Protein AF-A0A7X8UR02-F1 (afdb_monomer)

Structure (mmCIF, N/CA/C/O backbone):
data_AF-A0A7X8UR02-F1
#
_entry.id   AF-A0A7X8UR02-F1
#
loop_
_atom_site.group_PDB
_atom_site.id
_atom_site.type_symbol
_atom_site.label_atom_id
_atom_site.label_alt_id
_atom_site.label_comp_id
_atom_site.label_asym_id
_atom_site.label_entity_id
_atom_site.label_seq_id
_atom_site.pdbx_PDB_ins_code
_atom_site.Cartn_x
_atom_site.Cartn_y
_atom_site.Cartn_z
_atom_site.occupancy
_atom_site.B_iso_or_equiv
_atom_site.auth_seq_id
_atom_site.auth_comp_id
_atom_site.auth_asym_id
_atom_site.auth_atom_id
_atom_site.pdbx_PDB_model_num
ATOM 1 N N . MET A 1 1 ? 38.120 55.260 -44.502 1.00 35.91 1 MET A N 1
ATOM 2 C CA . MET A 1 1 ? 37.808 54.059 -45.309 1.00 35.91 1 MET A CA 1
ATOM 3 C C . MET A 1 1 ? 37.857 52.842 -44.391 1.00 35.91 1 MET A C 1
ATOM 5 O O . MET A 1 1 ? 38.827 52.751 -43.660 1.00 35.91 1 MET A O 1
ATOM 9 N N . LEU A 1 2 ? 36.813 51.992 -44.426 1.00 34.16 2 LEU A N 1
ATOM 10 C CA . LEU A 1 2 ? 36.651 50.654 -43.797 1.00 34.16 2 LEU A CA 1
ATOM 11 C C . LEU A 1 2 ? 36.855 50.569 -42.261 1.00 34.16 2 LEU A C 1
ATOM 13 O O . LEU A 1 2 ? 37.969 50.685 -41.777 1.00 34.16 2 LEU A O 1
ATOM 17 N N . ARG A 1 3 ? 35.809 50.519 -41.414 1.00 37.53 3 ARG A N 1
ATOM 18 C CA . ARG A 1 3 ? 34.981 49.347 -41.005 1.00 37.53 3 ARG A CA 1
ATOM 19 C C . ARG A 1 3 ? 35.781 48.076 -40.696 1.00 37.53 3 ARG A C 1
ATOM 21 O O . ARG A 1 3 ? 36.275 47.491 -41.638 1.00 37.53 3 ARG A O 1
ATOM 28 N N . PHE A 1 4 ? 35.791 47.658 -39.424 1.00 39.19 4 PHE A N 1
ATOM 29 C CA . PHE A 1 4 ? 35.705 46.293 -38.845 1.00 39.19 4 PHE A CA 1
ATOM 30 C C . PHE A 1 4 ? 35.924 46.504 -37.331 1.00 39.19 4 PHE A C 1
ATOM 32 O O . PHE A 1 4 ? 36.932 47.071 -36.943 1.00 39.19 4 PHE A O 1
ATOM 39 N N . GLY A 1 5 ? 35.012 46.254 -36.398 1.00 33.97 5 GLY A N 1
ATOM 40 C CA . GLY A 1 5 ? 34.015 45.200 -36.289 1.00 33.97 5 GLY A CA 1
ATOM 41 C C . GLY A 1 5 ? 34.224 44.619 -34.891 1.00 33.97 5 GLY A C 1
ATOM 42 O O . GLY A 1 5 ? 35.126 43.814 -34.700 1.00 33.97 5 GLY A O 1
ATOM 43 N N . ILE A 1 6 ? 33.466 45.108 -33.904 1.00 41.97 6 ILE A N 1
ATOM 44 C CA . ILE A 1 6 ? 33.453 44.574 -32.536 1.00 41.97 6 ILE A CA 1
ATOM 45 C C . ILE A 1 6 ? 32.994 43.121 -32.648 1.00 41.97 6 ILE A C 1
ATOM 47 O O . ILE A 1 6 ? 31.813 42.857 -32.877 1.00 41.97 6 ILE A O 1
ATOM 51 N N . LEU A 1 7 ? 33.931 42.180 -32.540 1.00 34.41 7 LEU A N 1
ATOM 52 C CA . LEU A 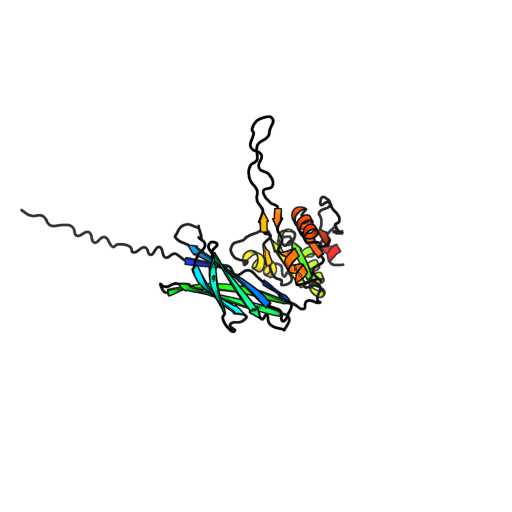1 7 ? 33.615 40.768 -32.395 1.00 34.41 7 LEU A CA 1
ATOM 53 C C . LEU A 1 7 ? 33.126 40.570 -30.959 1.00 34.41 7 LEU A C 1
ATOM 55 O O . LEU A 1 7 ? 33.891 40.277 -30.045 1.00 34.41 7 LEU A O 1
ATOM 59 N N . SER A 1 8 ? 31.832 40.821 -30.770 1.00 37.09 8 SER A N 1
ATOM 60 C CA . SER A 1 8 ? 31.085 40.388 -29.598 1.00 37.09 8 SER A CA 1
ATOM 61 C C . SER A 1 8 ? 31.093 38.863 -29.605 1.00 37.09 8 SER A C 1
ATOM 63 O O . SER A 1 8 ? 30.310 38.224 -30.307 1.00 37.09 8 SER A O 1
ATOM 65 N N . MET A 1 9 ? 32.040 38.274 -28.880 1.00 32.88 9 MET A N 1
ATOM 66 C CA . MET A 1 9 ? 32.005 36.864 -28.531 1.00 32.88 9 MET A CA 1
ATOM 67 C C . MET A 1 9 ? 30.872 36.700 -27.517 1.00 32.88 9 MET A C 1
ATOM 69 O O . MET A 1 9 ? 31.072 36.772 -26.307 1.00 32.88 9 MET A O 1
ATOM 73 N N . VAL A 1 10 ? 29.652 36.560 -28.040 1.00 37.75 10 VAL A N 1
ATOM 74 C CA . VAL A 1 10 ? 28.505 36.050 -27.296 1.00 37.75 10 VAL A CA 1
ATOM 75 C C . VAL A 1 10 ? 28.898 34.645 -26.872 1.00 37.75 10 VAL A C 1
ATOM 77 O O . VAL A 1 10 ? 28.865 33.705 -27.664 1.00 37.75 10 VAL A O 1
ATOM 80 N N . LEU A 1 11 ? 29.348 34.529 -25.625 1.00 35.56 11 LEU A N 1
ATOM 81 C CA . LEU A 1 11 ? 29.418 33.271 -24.912 1.00 35.56 11 LEU A CA 1
ATOM 82 C C . LEU A 1 11 ? 27.977 32.754 -24.876 1.00 35.56 11 LEU A C 1
ATOM 84 O O . LEU A 1 11 ? 27.167 33.194 -24.060 1.00 35.56 11 LEU A O 1
ATOM 88 N N . ALA A 1 12 ? 27.627 31.901 -25.838 1.00 36.94 12 ALA A N 1
ATOM 89 C CA . ALA A 1 12 ? 26.419 31.111 -25.776 1.00 36.94 12 ALA A CA 1
ATOM 90 C C . ALA A 1 12 ? 26.555 30.250 -24.520 1.00 36.94 12 ALA A C 1
ATOM 92 O O . ALA A 1 12 ? 27.252 29.238 -24.510 1.00 36.94 12 ALA A O 1
ATOM 93 N N . LEU A 1 13 ? 25.946 30.718 -23.431 1.00 34.84 13 LEU A N 1
ATOM 94 C CA . LEU A 1 13 ? 25.543 29.873 -22.326 1.00 34.84 13 LEU A CA 1
ATOM 95 C C . LEU A 1 13 ? 24.723 28.749 -22.955 1.00 34.84 13 LEU A C 1
ATOM 97 O O . LEU A 1 13 ? 23.549 28.926 -23.275 1.00 34.84 13 LEU A O 1
ATOM 101 N N . VAL A 1 14 ? 25.364 27.601 -23.164 1.00 36.88 14 VAL A N 1
ATOM 102 C CA . VAL A 1 14 ? 24.677 26.320 -23.240 1.00 36.88 14 VAL A CA 1
ATOM 103 C C . VAL A 1 14 ? 24.083 26.127 -21.849 1.00 36.88 14 VAL A C 1
ATOM 105 O O . VAL A 1 14 ? 24.675 25.511 -20.969 1.00 36.88 14 VAL A O 1
ATOM 108 N N . VAL A 1 15 ? 22.941 26.770 -21.609 1.00 35.66 15 VAL A N 1
ATOM 109 C CA . VAL A 1 15 ? 22.048 26.391 -20.526 1.00 35.66 15 VAL A CA 1
ATOM 110 C C . VAL A 1 15 ? 21.471 25.068 -20.992 1.00 35.66 15 VAL A C 1
ATOM 112 O O . VAL A 1 15 ? 20.497 25.032 -21.740 1.00 35.66 15 VAL A O 1
ATOM 115 N N . GLY A 1 16 ? 22.140 23.977 -20.625 1.00 31.61 16 GLY A N 1
ATOM 116 C CA . GLY A 1 16 ? 21.522 22.667 -20.642 1.00 31.61 16 GLY A CA 1
ATOM 117 C C . GLY A 1 16 ? 20.329 22.729 -19.698 1.00 31.61 16 GLY A C 1
ATOM 118 O O . GLY A 1 16 ? 20.478 22.544 -18.494 1.00 31.61 16 GLY A O 1
ATOM 119 N N . CYS A 1 17 ? 19.149 23.031 -20.234 1.00 40.91 17 CYS A N 1
ATOM 120 C CA . CYS A 1 17 ? 17.883 22.644 -19.629 1.00 40.91 17 CYS A CA 1
ATOM 121 C C . CYS A 1 17 ? 17.767 21.123 -19.783 1.00 40.91 17 CYS A C 1
ATOM 123 O O . CYS A 1 17 ? 16.971 20.639 -20.579 1.00 40.91 17 CYS A O 1
ATOM 125 N N . GLY A 1 18 ? 18.639 20.385 -19.092 1.00 44.50 18 GLY A N 1
ATOM 126 C CA . GLY A 1 18 ? 18.527 18.942 -18.968 1.00 44.50 18 GLY A CA 1
ATOM 127 C C . GLY A 1 18 ? 17.302 18.665 -18.118 1.00 44.50 18 GLY A C 1
ATOM 128 O O . GLY A 1 18 ? 17.247 19.064 -16.951 1.00 44.50 18 GLY A O 1
ATOM 129 N N . GLY A 1 19 ? 16.293 18.074 -18.744 1.00 61.88 19 GLY A N 1
ATOM 130 C CA . GLY A 1 19 ? 15.189 17.466 -18.034 1.00 61.88 19 GLY A CA 1
ATOM 131 C C . GLY A 1 19 ? 15.666 16.348 -17.114 1.00 61.88 19 GLY A C 1
ATOM 132 O O . GLY A 1 19 ? 16.832 15.968 -17.130 1.00 61.88 19 GLY A O 1
ATOM 133 N N . GLY A 1 20 ? 14.787 15.849 -16.255 1.00 80.19 20 GLY A N 1
ATOM 134 C CA . GLY A 1 20 ? 15.118 14.743 -15.360 1.00 80.19 20 GLY A CA 1
ATOM 135 C C . GLY A 1 20 ? 13.953 13.784 -15.232 1.00 80.19 20 GLY A C 1
ATOM 136 O O . GLY A 1 20 ? 12.795 14.182 -15.365 1.00 80.19 20 GLY A O 1
ATOM 137 N N . TYR A 1 21 ? 14.255 12.524 -14.952 1.00 87.44 21 TYR A N 1
ATOM 138 C CA . TYR A 1 21 ? 13.236 11.509 -14.748 1.00 87.44 21 TYR A CA 1
ATOM 139 C C . TYR A 1 21 ? 12.747 11.458 -13.306 1.00 87.44 21 TYR A C 1
ATOM 141 O O . TYR A 1 21 ? 13.466 11.722 -12.342 1.00 87.44 21 TYR A O 1
ATOM 149 N N . VAL A 1 22 ? 11.501 11.039 -13.180 1.00 86.19 22 VAL A N 1
ATOM 150 C CA . VAL A 1 22 ? 10.811 10.771 -11.934 1.00 86.19 22 VAL A CA 1
ATOM 151 C C . VAL A 1 22 ? 10.291 9.349 -12.001 1.00 86.19 22 VAL A C 1
ATOM 153 O O . VAL A 1 22 ? 9.444 9.038 -12.835 1.00 86.19 22 VAL A O 1
ATOM 156 N N . MET A 1 23 ? 10.810 8.488 -11.128 1.00 88.25 23 MET A N 1
ATOM 157 C CA . MET A 1 23 ? 10.385 7.097 -11.019 1.00 88.25 23 MET A CA 1
ATOM 158 C C . MET A 1 23 ? 9.574 6.914 -9.740 1.00 88.25 23 MET A C 1
ATOM 160 O O . MET A 1 23 ? 10.107 7.056 -8.639 1.00 88.25 23 MET A O 1
ATOM 164 N N . THR A 1 24 ? 8.298 6.569 -9.882 1.00 85.81 24 THR A N 1
ATOM 165 C CA . THR A 1 24 ? 7.435 6.191 -8.756 1.00 85.81 24 THR A CA 1
ATOM 166 C C . THR A 1 24 ? 7.274 4.679 -8.729 1.00 85.81 24 THR A C 1
ATOM 168 O O . THR A 1 24 ? 6.840 4.090 -9.717 1.00 85.81 24 THR A O 1
ATOM 171 N N . VAL A 1 25 ? 7.601 4.056 -7.597 1.00 88.69 25 VAL A N 1
ATOM 172 C CA . VAL A 1 25 ? 7.469 2.610 -7.380 1.00 88.69 25 VAL A CA 1
ATOM 173 C C . VAL A 1 25 ? 6.640 2.399 -6.110 1.00 88.69 25 VAL A C 1
ATOM 175 O O . VAL A 1 25 ? 7.214 2.424 -5.023 1.00 88.69 25 VAL A O 1
ATOM 178 N N . PRO A 1 26 ? 5.307 2.248 -6.222 1.00 85.56 26 PRO A N 1
ATOM 179 C CA . PRO A 1 26 ? 4.448 2.075 -5.058 1.00 85.56 26 PRO A CA 1
ATOM 180 C C . PRO A 1 26 ? 4.757 0.772 -4.324 1.00 85.56 26 PRO A C 1
ATOM 182 O O . PRO A 1 26 ? 5.136 -0.228 -4.948 1.00 85.56 26 PRO A O 1
ATOM 185 N N . ASP A 1 27 ? 4.514 0.766 -3.014 1.00 90.06 27 ASP A N 1
ATOM 186 C CA . ASP A 1 27 ? 4.549 -0.471 -2.241 1.00 90.06 27 ASP A CA 1
ATOM 187 C C . ASP A 1 27 ? 3.579 -1.505 -2.822 1.00 90.06 27 ASP A C 1
ATOM 189 O O . ASP A 1 27 ? 2.472 -1.195 -3.267 1.00 90.06 27 ASP A O 1
ATOM 193 N N . GLN A 1 28 ? 4.003 -2.761 -2.784 1.00 89.81 28 GLN A N 1
ATOM 194 C CA . GLN A 1 28 ? 3.215 -3.908 -3.205 1.00 89.81 28 GLN A CA 1
ATOM 195 C C . GLN A 1 28 ? 3.048 -4.857 -2.031 1.00 89.81 28 GLN A C 1
ATOM 197 O O . GLN A 1 28 ? 3.934 -4.985 -1.186 1.00 89.81 28 GLN A O 1
ATOM 202 N N . VAL A 1 29 ? 1.925 -5.562 -1.994 1.00 93.75 29 VAL A N 1
ATOM 203 C CA . VAL A 1 29 ? 1.672 -6.602 -1.002 1.00 93.75 29 VAL A CA 1
ATOM 204 C C . VAL A 1 29 ? 1.128 -7.841 -1.688 1.00 93.75 29 VAL A C 1
ATOM 206 O O . VAL A 1 29 ? 0.272 -7.750 -2.565 1.00 93.75 29 VAL A O 1
ATOM 209 N N . VAL A 1 30 ? 1.661 -9.001 -1.319 1.00 94.62 30 VAL A N 1
ATOM 210 C CA . VAL A 1 30 ? 1.347 -10.273 -1.968 1.00 94.62 30 VAL A CA 1
ATOM 211 C C . VAL A 1 30 ? 1.483 -11.430 -0.976 1.00 94.62 30 VAL A C 1
ATOM 213 O O . VAL A 1 30 ? 2.339 -11.379 -0.089 1.00 94.62 30 VAL A O 1
ATOM 216 N N . PRO A 1 31 ? 0.684 -12.503 -1.091 1.00 95.56 31 PRO A N 1
ATOM 217 C CA . PRO A 1 31 ? 0.917 -13.688 -0.283 1.00 95.56 31 PRO A CA 1
ATOM 218 C C . PRO A 1 31 ? 2.224 -14.404 -0.650 1.00 95.56 31 PRO A C 1
ATOM 220 O O . PRO A 1 31 ? 2.598 -14.485 -1.825 1.00 95.56 31 PRO A O 1
ATOM 223 N N . ALA A 1 32 ? 2.881 -15.000 0.344 1.00 95.56 32 ALA A N 1
ATOM 224 C CA . ALA A 1 32 ? 4.108 -15.770 0.171 1.00 95.56 32 ALA A CA 1
ATOM 225 C C . ALA A 1 32 ? 3.983 -16.856 -0.912 1.00 95.56 32 ALA A C 1
ATOM 227 O O . ALA A 1 32 ? 3.017 -17.624 -0.955 1.00 95.56 32 ALA A O 1
ATOM 228 N N . GLY A 1 33 ? 4.976 -16.910 -1.806 1.00 89.75 33 GLY A N 1
ATOM 229 C CA . GLY A 1 33 ? 5.051 -17.884 -2.900 1.00 89.75 33 GLY A CA 1
ATOM 230 C C . GLY A 1 33 ? 4.042 -17.676 -4.039 1.00 89.75 33 GLY A C 1
ATOM 231 O O . GLY A 1 33 ? 3.896 -18.557 -4.889 1.00 89.75 33 GLY A O 1
ATOM 232 N N . ARG A 1 34 ? 3.322 -16.546 -4.072 1.00 92.31 34 ARG A N 1
ATOM 233 C CA . ARG A 1 34 ? 2.458 -16.165 -5.203 1.00 92.31 34 ARG A CA 1
ATOM 234 C C . ARG A 1 34 ? 3.233 -15.351 -6.241 1.00 92.31 34 ARG A C 1
ATOM 236 O O . ARG A 1 34 ? 4.453 -15.240 -6.201 1.00 92.31 34 ARG A O 1
ATOM 243 N N . GLN A 1 35 ? 2.509 -14.829 -7.221 1.00 90.81 35 GLN A N 1
ATOM 244 C CA . GLN A 1 35 ? 3.042 -13.928 -8.231 1.00 90.81 35 GLN A CA 1
ATOM 245 C C . GLN A 1 35 ? 2.812 -12.481 -7.785 1.00 90.81 35 GLN A C 1
ATOM 247 O O . GLN A 1 35 ? 1.672 -12.095 -7.538 1.00 90.81 35 GLN A O 1
ATOM 252 N N . ALA A 1 36 ? 3.883 -11.699 -7.679 1.00 90.06 36 ALA A N 1
ATOM 253 C CA . ALA A 1 36 ? 3.837 -10.271 -7.399 1.00 90.06 36 ALA A CA 1
ATOM 254 C C . ALA A 1 36 ? 3.688 -9.487 -8.707 1.00 90.06 36 ALA A C 1
ATOM 256 O O . ALA A 1 36 ? 4.471 -9.677 -9.641 1.00 90.06 36 ALA A O 1
ATOM 257 N N . ALA A 1 37 ? 2.708 -8.588 -8.764 1.00 89.50 37 ALA A N 1
ATOM 258 C CA . ALA A 1 37 ? 2.628 -7.577 -9.809 1.00 89.50 37 ALA A CA 1
ATOM 259 C C . ALA A 1 37 ? 3.477 -6.374 -9.382 1.00 89.50 37 ALA A C 1
ATOM 261 O O . ALA A 1 37 ? 3.117 -5.653 -8.457 1.00 89.50 37 ALA A O 1
ATOM 262 N N . LEU A 1 38 ? 4.627 -6.181 -10.024 1.00 89.06 38 LEU A N 1
ATOM 263 C CA . LEU A 1 38 ? 5.474 -5.015 -9.790 1.00 89.06 38 LEU A CA 1
ATOM 264 C C . LEU A 1 38 ? 5.096 -3.948 -10.805 1.00 89.06 38 LEU A C 1
ATOM 266 O O . LEU A 1 38 ? 5.083 -4.225 -12.003 1.00 89.06 38 LEU A O 1
ATOM 270 N N . ILE A 1 39 ? 4.782 -2.748 -10.330 1.00 89.06 39 ILE A N 1
ATOM 271 C CA . ILE A 1 39 ? 4.341 -1.628 -11.160 1.00 89.06 39 ILE A CA 1
ATOM 272 C C . ILE A 1 39 ? 5.226 -0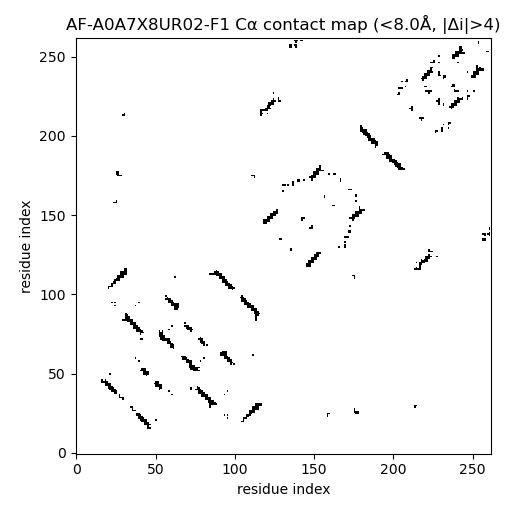.431 -10.841 1.00 89.06 39 ILE A C 1
ATOM 274 O O . ILE A 1 39 ? 5.582 -0.206 -9.686 1.00 89.06 39 ILE A O 1
ATOM 278 N N . ALA A 1 40 ? 5.575 0.338 -11.863 1.00 89.88 40 ALA A N 1
ATOM 279 C CA . ALA A 1 40 ? 6.229 1.624 -11.708 1.00 89.88 40 ALA A CA 1
ATOM 280 C C . ALA A 1 40 ? 5.693 2.620 -12.732 1.00 89.88 40 ALA A C 1
ATOM 282 O O . ALA A 1 40 ? 5.233 2.230 -13.806 1.00 89.88 40 ALA A O 1
ATOM 283 N N . MET A 1 41 ? 5.770 3.901 -12.387 1.00 89.38 41 MET A N 1
ATOM 284 C CA . MET A 1 41 ? 5.459 5.008 -13.281 1.00 89.38 41 MET A CA 1
ATOM 285 C C . MET A 1 41 ? 6.727 5.814 -13.538 1.00 89.38 41 MET A C 1
ATOM 287 O O . MET A 1 41 ? 7.381 6.252 -12.588 1.00 89.38 41 MET A O 1
ATOM 291 N N . LEU A 1 42 ? 7.043 6.030 -14.811 1.00 90.06 42 LEU A N 1
ATOM 292 C CA . LEU A 1 42 ? 8.105 6.918 -15.254 1.00 90.06 42 LEU A CA 1
ATOM 293 C C . LEU A 1 42 ? 7.500 8.204 -15.808 1.00 90.06 42 LEU A C 1
ATOM 295 O O . LEU A 1 42 ? 6.581 8.186 -16.630 1.00 90.06 42 LEU A O 1
ATOM 299 N N . GLN A 1 43 ? 8.041 9.329 -15.361 1.00 88.62 43 GLN A N 1
ATOM 300 C CA . GLN A 1 43 ? 7.706 10.640 -15.891 1.00 88.62 43 GLN A CA 1
ATOM 301 C C . GLN A 1 43 ? 8.983 11.424 -16.193 1.00 88.62 43 GLN A C 1
ATOM 303 O O . GLN A 1 43 ? 9.980 11.276 -15.489 1.00 88.62 43 GLN A O 1
ATOM 308 N N . HIS A 1 44 ? 8.940 12.287 -17.200 1.00 87.56 44 HIS A N 1
ATOM 309 C CA . HIS A 1 44 ? 10.045 13.148 -17.602 1.00 87.56 44 HIS A CA 1
ATOM 310 C C . HIS A 1 44 ? 9.710 14.626 -17.337 1.00 87.56 44 HIS A C 1
ATOM 312 O O . HIS A 1 44 ? 8.598 15.097 -17.603 1.00 87.56 44 HIS A O 1
ATOM 318 N N . TYR A 1 45 ? 10.658 15.374 -16.768 1.00 80.81 45 TYR A N 1
ATOM 319 C CA . TYR A 1 45 ? 10.546 16.817 -16.556 1.00 80.81 45 TYR A CA 1
ATOM 320 C C . TYR A 1 45 ? 11.187 17.585 -17.699 1.00 80.81 45 TYR A C 1
ATOM 322 O O . TYR A 1 45 ? 12.398 17.583 -17.819 1.00 80.81 45 TYR A O 1
ATOM 330 N N . GLU A 1 46 ? 10.418 18.376 -18.438 1.00 62.88 46 GLU A N 1
ATOM 331 C CA . GLU A 1 46 ? 10.942 19.162 -19.568 1.00 62.88 46 GLU A CA 1
ATOM 332 C C . GLU A 1 46 ? 11.106 20.665 -19.262 1.00 62.88 46 GLU A C 1
ATOM 334 O O . GLU A 1 46 ? 11.125 21.465 -20.187 1.00 62.88 46 GLU A O 1
ATOM 339 N N . VAL A 1 47 ? 11.265 21.061 -17.985 1.00 52.91 47 VAL A N 1
ATOM 340 C CA . VAL A 1 47 ? 11.262 22.449 -17.437 1.00 52.91 47 VAL A CA 1
ATOM 341 C C . VAL A 1 47 ? 9.889 22.888 -16.875 1.00 52.91 47 VAL A C 1
ATOM 343 O O . VAL A 1 47 ? 8.841 22.651 -17.460 1.00 52.91 47 VAL A O 1
ATOM 346 N N . TYR A 1 48 ? 9.900 23.550 -15.703 1.00 48.22 48 TYR A N 1
ATOM 347 C CA . TYR A 1 48 ? 8.733 24.041 -14.937 1.00 48.22 48 TYR A CA 1
ATOM 348 C C . TYR A 1 48 ? 7.698 22.966 -14.532 1.00 48.22 48 TYR A C 1
ATOM 350 O O . TYR A 1 48 ? 6.669 22.822 -15.171 1.00 48.22 48 TYR A O 1
ATOM 358 N N . LYS A 1 49 ? 7.924 22.295 -13.385 1.00 53.59 49 LYS A N 1
ATOM 359 C CA . LYS A 1 49 ? 6.964 21.566 -12.501 1.00 53.59 49 LYS A CA 1
ATOM 360 C C . LYS A 1 49 ? 5.989 20.529 -13.100 1.00 53.59 49 LYS A C 1
ATOM 362 O O . LYS A 1 49 ? 5.281 19.891 -12.326 1.00 53.59 49 LYS A O 1
ATOM 367 N N . TRP A 1 50 ? 5.947 20.322 -14.409 1.00 60.81 50 TRP A N 1
ATOM 368 C CA . TRP A 1 50 ? 5.050 19.369 -15.056 1.00 60.81 50 TRP A CA 1
ATOM 369 C C . TRP A 1 50 ? 5.851 18.134 -15.462 1.00 60.81 50 TRP A C 1
ATOM 371 O O . TRP A 1 50 ? 6.587 18.164 -16.443 1.00 60.81 50 TRP A O 1
ATOM 381 N N . ALA A 1 51 ? 5.728 17.069 -14.669 1.00 75.12 51 ALA A N 1
ATOM 382 C CA . ALA A 1 51 ? 6.255 15.755 -15.017 1.00 75.12 51 ALA A CA 1
ATOM 383 C C . ALA A 1 51 ? 5.284 15.114 -16.019 1.00 75.12 51 ALA A C 1
ATOM 385 O O . ALA A 1 51 ? 4.120 14.869 -15.686 1.00 75.12 51 ALA A O 1
ATOM 386 N N . ARG A 1 52 ? 5.721 14.919 -17.263 1.00 84.94 52 ARG A N 1
ATOM 387 C CA . ARG A 1 52 ? 4.912 14.254 -18.289 1.00 84.94 52 ARG A CA 1
ATOM 388 C C . ARG A 1 52 ? 5.125 12.750 -18.204 1.00 84.94 52 ARG A C 1
ATOM 390 O O . ARG A 1 52 ? 6.265 12.343 -18.020 1.00 84.94 52 ARG A O 1
ATOM 397 N N . PRO A 1 53 ? 4.074 11.930 -18.331 1.00 87.19 53 PRO A N 1
ATOM 398 C CA . PRO A 1 53 ? 4.258 10.496 -18.470 1.00 87.19 53 PRO A CA 1
ATOM 399 C C . PRO A 1 53 ? 5.181 10.158 -19.639 1.00 87.19 53 PRO A C 1
ATOM 401 O O . PRO A 1 53 ? 5.030 10.730 -20.717 1.00 87.19 53 PRO A O 1
ATOM 404 N N . GLU A 1 54 ? 6.113 9.242 -19.407 1.00 90.31 54 GLU A N 1
ATOM 405 C CA . GLU A 1 54 ? 7.078 8.805 -20.411 1.00 90.31 54 GLU A CA 1
ATOM 406 C C . GLU A 1 54 ? 6.566 7.524 -21.079 1.00 90.31 54 GLU A C 1
ATOM 408 O O . GLU A 1 54 ? 6.529 6.480 -20.434 1.00 90.31 54 GLU A O 1
ATOM 413 N N . GLU A 1 55 ? 6.144 7.584 -22.344 1.00 92.19 55 GLU A N 1
ATOM 414 C CA . GLU A 1 55 ? 5.571 6.448 -23.090 1.00 92.19 55 GLU A CA 1
ATOM 415 C C . GLU A 1 55 ? 6.642 5.678 -23.879 1.00 92.19 55 GLU A C 1
ATOM 417 O O . GLU A 1 55 ? 7.547 6.268 -24.460 1.00 92.19 55 GLU A O 1
ATOM 422 N N . GLY A 1 56 ? 6.521 4.348 -23.956 1.00 91.56 56 GLY A N 1
ATOM 423 C CA . GLY A 1 56 ? 7.391 3.511 -24.789 1.00 91.56 56 GLY A CA 1
ATOM 424 C C . GLY A 1 56 ? 8.814 3.328 -24.252 1.00 91.56 56 GLY A C 1
ATOM 425 O O . GLY A 1 56 ? 9.657 2.737 -24.930 1.00 91.56 56 GLY A O 1
ATOM 426 N N . SER A 1 57 ? 9.080 3.775 -23.028 1.00 94.81 57 SER A N 1
ATOM 427 C CA . SER A 1 57 ? 10.360 3.623 -22.344 1.00 94.81 57 SER A CA 1
ATOM 428 C C . SER A 1 57 ? 10.463 2.272 -21.640 1.00 94.81 57 SER A C 1
ATOM 430 O O . SER A 1 57 ? 9.494 1.756 -21.089 1.00 94.81 57 SER A O 1
ATOM 432 N N . VAL A 1 58 ? 11.656 1.670 -21.645 1.00 97.12 58 VAL A N 1
ATOM 433 C CA . VAL A 1 58 ? 11.891 0.379 -20.978 1.00 97.12 58 VAL A CA 1
ATOM 434 C C . VAL A 1 58 ? 12.161 0.599 -19.495 1.00 97.12 58 VAL A C 1
ATOM 436 O O . VAL A 1 58 ? 13.113 1.299 -19.138 1.00 97.12 58 VAL A O 1
ATOM 439 N N . LEU A 1 59 ? 11.384 -0.076 -18.648 1.00 96.38 59 LEU A N 1
ATOM 440 C CA . LEU A 1 59 ? 11.650 -0.229 -17.220 1.00 96.38 59 LEU A CA 1
ATOM 441 C C . LEU A 1 59 ? 12.105 -1.656 -16.923 1.00 96.38 59 LEU A C 1
ATOM 443 O O . LEU A 1 59 ? 11.502 -2.618 -17.401 1.00 96.38 59 LEU A O 1
ATOM 447 N N . ARG A 1 60 ? 13.168 -1.795 -16.127 1.00 98.06 60 ARG A N 1
ATOM 448 C CA . ARG A 1 60 ? 13.698 -3.081 -15.650 1.00 98.06 60 ARG A CA 1
ATOM 449 C C . ARG A 1 60 ? 13.425 -3.221 -14.160 1.00 98.06 60 ARG A C 1
ATOM 451 O O . ARG A 1 60 ? 13.804 -2.336 -13.402 1.00 98.06 60 ARG A O 1
ATOM 458 N N . PHE A 1 61 ? 12.809 -4.322 -13.759 1.00 96.69 61 PHE A N 1
ATOM 459 C CA . PHE A 1 61 ? 12.350 -4.594 -12.400 1.00 96.69 61 PHE A CA 1
ATOM 460 C C . PHE A 1 61 ? 13.111 -5.775 -11.803 1.00 96.69 61 PHE A C 1
ATOM 462 O O . PHE A 1 61 ? 13.338 -6.768 -12.495 1.00 96.69 61 PHE A O 1
ATOM 469 N N . SER A 1 62 ? 13.427 -5.701 -10.514 1.00 97.31 62 SER A N 1
ATOM 470 C CA . SER A 1 62 ? 13.953 -6.822 -9.728 1.00 97.31 62 SER A CA 1
ATOM 471 C C . SER A 1 62 ? 13.468 -6.772 -8.281 1.00 97.31 62 SER A C 1
ATOM 473 O O . SER A 1 62 ? 13.169 -5.697 -7.760 1.00 97.31 62 SER A O 1
ATOM 475 N N . ILE A 1 63 ? 13.468 -7.932 -7.624 1.00 96.81 63 ILE A N 1
ATOM 476 C CA . ILE A 1 63 ? 13.269 -8.084 -6.176 1.00 96.81 63 ILE A CA 1
ATOM 477 C C . ILE A 1 63 ? 14.635 -8.403 -5.557 1.00 96.81 63 ILE A C 1
ATOM 479 O O . ILE A 1 63 ? 15.274 -9.355 -6.006 1.00 96.81 63 ILE A O 1
ATOM 483 N N . ASP A 1 64 ? 15.090 -7.607 -4.583 1.00 93.94 64 ASP A N 1
ATOM 484 C CA . ASP A 1 64 ? 16.399 -7.724 -3.907 1.00 93.94 64 ASP A CA 1
ATOM 485 C C . ASP A 1 64 ? 17.583 -7.928 -4.872 1.00 93.94 64 ASP A C 1
ATOM 487 O O . ASP A 1 64 ? 18.464 -8.757 -4.655 1.00 93.94 64 ASP A O 1
ATOM 491 N N . ASP A 1 65 ? 17.582 -7.172 -5.974 1.00 88.19 65 ASP A N 1
ATOM 492 C CA . ASP A 1 65 ? 18.584 -7.239 -7.051 1.00 88.19 65 ASP A CA 1
ATOM 493 C C . ASP A 1 65 ? 18.752 -8.643 -7.673 1.00 88.19 65 ASP A C 1
ATOM 495 O O . ASP A 1 65 ? 19.796 -8.980 -8.237 1.00 88.19 65 ASP A O 1
ATOM 499 N N . GLY A 1 66 ? 17.707 -9.471 -7.584 1.00 91.94 66 GLY A N 1
ATOM 500 C CA . GLY A 1 66 ? 17.608 -10.764 -8.249 1.00 91.94 66 GLY A CA 1
ATOM 501 C C . GLY A 1 66 ? 17.416 -10.660 -9.772 1.00 91.94 66 GLY A C 1
ATOM 502 O O . GLY A 1 66 ? 17.719 -9.635 -10.389 1.00 91.94 66 GLY A O 1
ATOM 503 N N . PRO A 1 67 ? 16.898 -11.723 -10.419 1.00 94.19 67 PRO A N 1
ATOM 504 C CA . PRO A 1 67 ? 16.650 -11.726 -11.859 1.00 94.19 67 PRO A CA 1
ATOM 505 C C . PRO A 1 67 ? 15.797 -10.536 -12.303 1.00 94.19 67 PRO A C 1
ATOM 507 O O . PRO A 1 67 ? 14.813 -10.202 -11.647 1.00 94.19 67 PRO A O 1
ATOM 510 N N . MET A 1 68 ? 16.155 -9.929 -13.435 1.00 95.38 68 MET A N 1
ATOM 511 C CA . MET A 1 68 ? 15.433 -8.777 -13.969 1.00 95.38 68 MET A CA 1
ATOM 512 C C . MET A 1 68 ? 14.406 -9.188 -15.020 1.00 95.38 68 MET A C 1
ATOM 514 O O . MET A 1 68 ? 14.718 -9.952 -15.935 1.00 95.38 68 MET A O 1
ATOM 518 N N . LEU A 1 69 ? 13.209 -8.613 -14.932 1.00 94.06 69 LEU A N 1
ATOM 519 C CA . LEU A 1 69 ? 12.236 -8.585 -16.025 1.00 94.06 69 LEU A CA 1
ATOM 520 C C . LEU A 1 69 ? 12.059 -7.151 -16.513 1.00 94.06 69 LEU A C 1
ATOM 522 O O . LEU A 1 69 ? 12.322 -6.202 -15.778 1.00 94.06 69 LEU A O 1
ATOM 526 N N . ALA A 1 70 ? 11.621 -6.987 -17.756 1.00 95.44 70 ALA A N 1
ATOM 527 C CA . ALA A 1 70 ? 11.440 -5.673 -18.351 1.00 95.44 70 ALA A CA 1
ATOM 528 C C . ALA A 1 70 ? 10.068 -5.536 -19.004 1.00 95.44 70 ALA A C 1
ATOM 530 O O . ALA A 1 70 ? 9.536 -6.500 -19.556 1.00 95.44 70 ALA A O 1
ATOM 531 N N . ALA A 1 71 ? 9.532 -4.324 -18.957 1.00 93.75 71 ALA A N 1
ATOM 532 C CA . ALA A 1 71 ? 8.307 -3.940 -19.639 1.00 93.75 71 ALA A CA 1
ATOM 533 C C . ALA A 1 71 ? 8.442 -2.517 -20.188 1.00 93.75 71 ALA A C 1
ATOM 535 O O . ALA A 1 71 ? 9.238 -1.719 -19.689 1.00 93.75 71 ALA A O 1
ATOM 536 N N . TYR A 1 72 ? 7.665 -2.221 -21.224 1.00 93.50 72 TYR A N 1
ATOM 537 C CA . TYR A 1 72 ? 7.564 -0.881 -21.791 1.00 93.50 72 TYR A CA 1
ATOM 538 C C . TYR A 1 72 ? 6.479 -0.088 -21.067 1.00 93.50 72 TYR A C 1
ATOM 540 O O . TYR A 1 72 ? 5.448 -0.657 -20.698 1.00 93.50 72 TYR A O 1
ATOM 548 N N . THR A 1 73 ? 6.710 1.207 -20.876 1.00 89.69 73 THR A N 1
ATOM 549 C CA . THR A 1 73 ? 5.708 2.122 -20.335 1.00 89.69 73 THR A CA 1
ATOM 550 C C . THR A 1 73 ? 4.577 2.366 -21.330 1.00 89.69 73 THR A C 1
ATOM 552 O O . THR A 1 73 ? 4.793 2.448 -22.541 1.00 89.69 73 THR A O 1
ATOM 555 N N . ASP A 1 74 ? 3.357 2.485 -20.818 1.00 83.56 74 ASP A N 1
ATOM 556 C CA . ASP A 1 74 ? 2.178 2.870 -21.585 1.00 83.56 74 ASP A CA 1
ATOM 557 C C . ASP A 1 74 ? 2.058 4.400 -21.742 1.00 83.56 74 ASP A C 1
ATOM 559 O O . ASP A 1 74 ? 2.892 5.171 -21.267 1.00 83.56 74 ASP A O 1
ATOM 563 N N . LYS A 1 75 ? 0.977 4.862 -22.382 1.00 86.31 75 LYS A N 1
ATOM 564 C CA . LYS A 1 75 ? 0.659 6.293 -22.572 1.00 86.31 75 LYS A CA 1
ATOM 565 C C . LYS A 1 75 ? 0.513 7.104 -21.274 1.00 86.31 75 LYS A C 1
ATOM 567 O O . LYS A 1 75 ? 0.439 8.330 -21.314 1.00 86.31 75 LYS A O 1
ATOM 572 N N . LEU A 1 76 ? 0.341 6.429 -20.138 1.00 84.81 76 LEU A N 1
ATOM 573 C CA . LEU A 1 76 ? 0.241 7.025 -18.809 1.00 84.81 76 LEU A CA 1
ATOM 574 C C . LEU A 1 76 ? 1.557 6.880 -18.032 1.00 84.81 76 LEU A C 1
ATOM 576 O O . LEU A 1 76 ? 1.610 7.263 -16.864 1.00 84.81 76 LEU A O 1
ATOM 580 N N . GLY A 1 77 ? 2.625 6.407 -18.680 1.00 84.88 77 GLY A N 1
ATOM 581 C CA . GLY A 1 77 ? 3.955 6.260 -18.100 1.00 84.88 77 GLY A CA 1
ATOM 582 C C . GLY A 1 77 ? 4.104 5.022 -17.223 1.00 84.88 77 GLY A C 1
ATOM 583 O O . GLY A 1 77 ? 5.138 4.867 -16.579 1.00 84.88 77 GLY A O 1
ATOM 584 N N . TYR A 1 78 ? 3.102 4.139 -17.170 1.00 88.44 78 TYR A N 1
ATOM 585 C CA . TYR A 1 78 ? 3.135 2.948 -16.327 1.00 88.44 78 TYR A CA 1
ATOM 586 C C . TYR A 1 78 ? 3.725 1.761 -17.072 1.00 88.44 78 TYR A C 1
ATOM 588 O O . TYR A 1 78 ? 3.319 1.454 -18.189 1.00 88.44 78 TYR A O 1
ATOM 596 N N . ALA A 1 79 ? 4.621 1.031 -16.416 1.00 90.31 79 ALA A N 1
ATOM 597 C CA . ALA A 1 79 ? 5.002 -0.314 -16.822 1.00 90.31 79 ALA A CA 1
ATOM 598 C C . ALA A 1 79 ? 4.829 -1.268 -15.642 1.00 90.31 79 ALA A C 1
ATOM 600 O O . ALA A 1 79 ? 4.930 -0.870 -14.478 1.00 90.31 79 ALA A O 1
ATOM 601 N N . GLY A 1 80 ? 4.607 -2.543 -15.940 1.00 89.31 80 GLY A N 1
ATOM 602 C CA . GLY A 1 80 ? 4.553 -3.561 -14.907 1.00 89.31 80 GLY A CA 1
ATOM 603 C C . GLY A 1 80 ? 4.944 -4.937 -15.409 1.00 89.31 80 GLY A C 1
ATOM 604 O O . GLY A 1 80 ? 4.802 -5.259 -16.588 1.00 89.31 80 GLY A O 1
ATOM 605 N N . VAL A 1 81 ? 5.449 -5.745 -14.487 1.00 89.94 81 VAL A N 1
ATOM 606 C CA . VAL A 1 81 ? 5.825 -7.139 -14.715 1.00 89.94 81 VAL A CA 1
ATOM 607 C C . VAL A 1 81 ? 5.217 -8.015 -13.632 1.00 89.94 81 VAL A C 1
ATOM 609 O O . VAL A 1 81 ? 4.926 -7.564 -12.524 1.00 89.94 81 VAL A O 1
ATOM 612 N N . THR A 1 82 ? 5.066 -9.296 -13.938 1.00 91.81 82 THR A N 1
ATOM 613 C CA . THR A 1 82 ? 4.714 -10.305 -12.943 1.00 91.81 82 THR A CA 1
ATOM 614 C C . THR A 1 82 ? 5.954 -11.123 -12.607 1.00 91.81 82 THR A C 1
ATOM 616 O O . THR A 1 82 ? 6.592 -11.667 -13.507 1.00 91.81 82 THR A O 1
ATOM 619 N N . MET A 1 83 ? 6.307 -11.194 -11.324 1.00 92.12 83 MET A N 1
ATOM 620 C CA . MET A 1 83 ? 7.478 -11.922 -10.830 1.00 92.12 83 MET A CA 1
ATOM 621 C C . MET A 1 83 ? 7.089 -12.896 -9.717 1.00 92.12 83 MET A C 1
ATOM 623 O O . MET A 1 83 ? 6.198 -12.581 -8.925 1.00 92.12 83 MET A O 1
ATOM 627 N N . PRO A 1 84 ? 7.761 -14.055 -9.592 1.00 93.50 84 PRO A N 1
ATOM 628 C CA . PRO A 1 84 ? 7.554 -14.925 -8.444 1.00 93.50 84 PRO A CA 1
ATOM 629 C C . PRO A 1 84 ? 7.963 -14.185 -7.166 1.00 93.50 84 PRO A C 1
ATOM 631 O O . PRO A 1 84 ? 9.105 -13.744 -7.033 1.00 93.50 84 PRO A O 1
ATOM 634 N N . ALA A 1 85 ? 7.026 -14.049 -6.232 1.00 92.44 85 ALA A N 1
ATOM 635 C CA . ALA A 1 85 ? 7.314 -13.509 -4.917 1.00 92.44 85 ALA A CA 1
ATOM 636 C C . ALA A 1 85 ? 8.145 -14.526 -4.116 1.00 92.44 85 ALA A C 1
ATOM 638 O O . ALA A 1 85 ? 7.934 -15.739 -4.253 1.00 92.44 85 ALA A O 1
ATOM 639 N N . PRO A 1 86 ? 9.051 -14.059 -3.244 1.00 95.44 86 PRO A N 1
ATOM 640 C CA . PRO A 1 86 ? 9.683 -14.904 -2.242 1.00 95.44 86 PRO A CA 1
ATOM 641 C C . PRO A 1 86 ? 8.668 -15.778 -1.485 1.00 95.44 86 PRO A C 1
ATOM 643 O O . PRO A 1 86 ? 7.515 -15.405 -1.268 1.00 95.44 86 PRO A O 1
ATOM 646 N N . SER A 1 87 ? 9.086 -16.980 -1.087 1.00 94.75 87 SER A N 1
ATOM 647 C CA . SER A 1 87 ? 8.235 -17.913 -0.331 1.00 94.75 87 SER A CA 1
ATOM 648 C C . SER A 1 87 ? 8.268 -17.681 1.179 1.00 94.75 87 SER A C 1
ATOM 650 O O . SER A 1 87 ? 7.590 -18.393 1.916 1.00 94.75 87 SER A O 1
ATOM 652 N N . VAL A 1 88 ? 9.102 -16.751 1.641 1.00 95.62 88 VAL A N 1
ATOM 653 C CA . VAL A 1 88 ? 9.297 -16.436 3.055 1.00 95.62 88 VAL A CA 1
ATOM 654 C C . VAL A 1 88 ? 8.620 -15.102 3.345 1.00 95.62 88 VAL A C 1
ATOM 656 O O . VAL A 1 88 ? 8.707 -14.172 2.548 1.00 95.62 88 VAL A O 1
ATOM 659 N N . ASP A 1 89 ? 7.915 -15.049 4.472 1.00 95.38 89 ASP A N 1
ATOM 660 C CA . ASP A 1 89 ? 7.295 -13.833 4.996 1.00 95.38 89 ASP A CA 1
ATOM 661 C C . ASP A 1 89 ? 8.366 -12.764 5.267 1.00 95.38 89 ASP A C 1
ATOM 663 O O . ASP A 1 89 ? 9.414 -13.064 5.847 1.00 95.38 89 ASP A O 1
ATOM 667 N N . GLY A 1 90 ? 8.132 -11.528 4.829 1.00 96.50 90 GLY A N 1
ATOM 668 C CA . GLY A 1 90 ? 9.106 -10.453 4.974 1.00 96.50 90 GLY A CA 1
ATOM 669 C C . GLY A 1 90 ? 8.865 -9.241 4.082 1.00 96.50 90 GLY A C 1
ATOM 670 O O . GLY A 1 90 ? 7.899 -9.158 3.324 1.00 96.50 90 GLY A O 1
ATOM 671 N N . VAL A 1 91 ? 9.781 -8.278 4.183 1.00 96.75 91 VAL A N 1
ATOM 672 C CA . VAL A 1 91 ? 9.801 -7.075 3.346 1.00 96.75 91 VAL A CA 1
ATOM 673 C C . VAL A 1 91 ? 11.027 -7.135 2.451 1.00 96.75 91 VAL A C 1
ATOM 675 O O . VAL A 1 91 ? 12.150 -7.227 2.941 1.00 96.75 91 VAL A O 1
ATOM 678 N N . TYR A 1 92 ? 10.788 -7.070 1.148 1.00 97.12 92 TYR A N 1
ATOM 679 C CA . TYR A 1 92 ? 11.797 -7.159 0.101 1.00 97.12 92 TYR A CA 1
ATOM 680 C C . TYR A 1 92 ? 11.856 -5.838 -0.660 1.00 97.12 92 TYR A C 1
ATOM 682 O O . TYR A 1 92 ? 10.858 -5.120 -0.754 1.00 97.12 92 TYR A O 1
ATOM 690 N N . ARG A 1 93 ? 13.009 -5.496 -1.229 1.00 96.06 93 ARG A N 1
ATOM 691 C CA . ARG A 1 93 ? 13.169 -4.275 -2.016 1.00 96.06 93 ARG A CA 1
ATOM 692 C C . ARG A 1 93 ? 12.788 -4.524 -3.467 1.00 96.06 93 ARG A C 1
ATOM 694 O O . ARG A 1 93 ? 13.335 -5.408 -4.121 1.00 96.06 93 ARG A O 1
ATOM 701 N N . ILE A 1 94 ? 11.904 -3.688 -3.992 1.00 94.69 94 ILE A N 1
ATOM 702 C CA . ILE A 1 94 ? 11.683 -3.548 -5.429 1.00 94.69 94 ILE A CA 1
ATOM 703 C C . ILE A 1 94 ? 12.703 -2.530 -5.936 1.00 94.69 94 ILE A C 1
ATOM 705 O O . ILE A 1 94 ? 12.734 -1.402 -5.445 1.00 94.69 94 ILE A O 1
ATOM 709 N N . SER A 1 95 ? 13.518 -2.912 -6.916 1.00 95.62 95 SER A N 1
ATOM 710 C CA . SER A 1 95 ? 14.417 -2.000 -7.634 1.00 95.62 95 SER A CA 1
ATOM 711 C C . SER A 1 95 ? 13.909 -1.845 -9.067 1.00 95.62 95 SER A C 1
ATOM 713 O O . SER A 1 95 ? 13.655 -2.846 -9.742 1.00 95.62 95 SER A O 1
ATOM 715 N N . VAL A 1 96 ? 13.755 -0.603 -9.532 1.00 95.44 96 VAL A N 1
ATOM 716 C CA . VAL A 1 96 ? 13.338 -0.290 -10.906 1.00 95.44 96 VAL A CA 1
ATOM 717 C C . VAL A 1 96 ? 14.357 0.625 -11.562 1.00 95.44 96 VAL A C 1
ATOM 719 O O . VAL A 1 96 ? 14.714 1.663 -11.007 1.00 95.44 96 VAL A O 1
ATOM 722 N N . HIS A 1 97 ? 14.812 0.244 -12.751 1.00 96.31 97 HIS A N 1
ATOM 723 C CA . HIS A 1 97 ? 15.852 0.943 -13.497 1.00 96.31 97 HIS A CA 1
ATOM 724 C C . HIS A 1 97 ? 15.367 1.343 -14.887 1.00 96.31 97 HIS A C 1
ATOM 726 O O . HIS A 1 97 ? 14.792 0.533 -15.619 1.00 96.31 97 HIS A O 1
ATOM 732 N N . HIS A 1 98 ? 15.688 2.571 -15.268 1.00 95.38 98 HIS A N 1
ATOM 733 C CA . HIS A 1 98 ? 15.524 3.117 -16.605 1.00 95.38 98 HIS A CA 1
ATOM 734 C C . HIS A 1 98 ? 16.846 3.735 -17.067 1.00 95.38 98 HIS A C 1
ATOM 736 O O . HIS A 1 98 ? 17.596 4.269 -16.252 1.00 95.38 98 HIS A O 1
ATOM 742 N N . MET A 1 99 ? 17.117 3.634 -18.364 1.00 94.88 99 MET A N 1
ATOM 743 C CA . MET A 1 99 ? 18.197 4.341 -19.042 1.00 94.88 99 MET A CA 1
ATOM 744 C C . MET A 1 99 ? 17.695 4.675 -20.439 1.00 94.88 99 MET A C 1
ATOM 746 O O . MET A 1 99 ? 17.231 3.766 -21.142 1.00 94.88 99 MET A O 1
ATOM 750 N N . ASP A 1 100 ? 17.759 5.944 -20.806 1.00 91.25 100 ASP A N 1
ATOM 751 C CA . ASP A 1 100 ? 17.332 6.410 -22.117 1.00 91.25 100 ASP A CA 1
ATOM 752 C C . ASP A 1 100 ? 18.447 6.249 -23.178 1.00 91.25 100 ASP A C 1
ATOM 754 O O . ASP A 1 100 ? 19.550 5.782 -22.863 1.00 91.25 100 ASP A O 1
ATOM 758 N N . PRO A 1 101 ? 18.176 6.548 -24.464 1.00 89.44 101 PRO A N 1
ATOM 759 C CA . PRO A 1 101 ? 19.176 6.431 -25.527 1.00 89.44 101 PRO A CA 1
ATOM 760 C C . PRO A 1 101 ? 20.371 7.387 -25.404 1.00 89.44 101 PRO A C 1
ATOM 762 O O . PRO A 1 101 ? 21.430 7.076 -25.953 1.00 89.44 101 PRO A O 1
ATOM 765 N N . ASP A 1 102 ? 20.209 8.516 -24.711 1.00 88.75 102 ASP A N 1
ATOM 766 C CA . ASP A 1 102 ? 21.260 9.515 -24.492 1.00 88.75 102 ASP A CA 1
ATOM 767 C C . ASP A 1 102 ? 22.145 9.158 -23.280 1.00 88.75 102 ASP A C 1
ATOM 769 O O . ASP A 1 102 ? 23.237 9.707 -23.110 1.00 88.75 102 ASP A O 1
ATOM 773 N N . GLY A 1 103 ? 21.729 8.154 -22.502 1.00 87.94 103 GLY A N 1
ATOM 774 C CA . GLY A 1 103 ? 22.458 7.596 -21.369 1.00 87.94 103 GLY A CA 1
ATOM 775 C C . GLY A 1 103 ? 22.016 8.151 -20.017 1.00 87.94 103 GLY A C 1
ATOM 776 O O . GLY A 1 103 ? 22.670 7.853 -19.015 1.00 87.94 103 GLY A O 1
ATOM 777 N N . ASP A 1 104 ? 20.927 8.920 -19.960 1.00 89.38 104 ASP A N 1
ATOM 778 C CA . ASP A 1 104 ? 20.382 9.410 -18.700 1.00 89.38 104 ASP A CA 1
ATOM 779 C C . ASP A 1 104 ? 19.649 8.279 -17.968 1.00 89.38 104 ASP A C 1
ATOM 781 O O . ASP A 1 104 ? 18.810 7.563 -18.520 1.00 89.38 104 ASP A O 1
ATOM 785 N N . GLU A 1 105 ? 19.990 8.094 -16.690 1.00 91.19 105 GLU A N 1
ATOM 786 C CA . GLU A 1 105 ? 19.449 7.025 -15.853 1.00 91.19 105 GLU A CA 1
ATOM 787 C C . GLU A 1 105 ? 18.392 7.534 -14.870 1.00 91.19 105 GLU A C 1
ATOM 789 O O . GLU A 1 105 ? 18.530 8.589 -14.246 1.00 91.19 105 GLU A O 1
ATOM 794 N N . ALA A 1 106 ? 17.387 6.695 -14.620 1.00 91.56 106 ALA A N 1
ATOM 795 C CA . ALA A 1 106 ? 16.461 6.853 -13.506 1.00 91.56 106 ALA A CA 1
ATOM 796 C C . ALA A 1 106 ? 16.404 5.568 -12.681 1.00 91.56 106 ALA A C 1
ATOM 798 O O . ALA A 1 106 ? 16.374 4.458 -13.220 1.00 91.56 106 ALA A O 1
ATOM 799 N N . ARG A 1 107 ? 16.356 5.714 -11.355 1.00 92.31 107 ARG A N 1
ATOM 800 C CA . ARG A 1 107 ? 16.195 4.592 -10.425 1.00 92.31 107 ARG A CA 1
ATOM 801 C C . ARG A 1 107 ? 15.068 4.889 -9.456 1.00 92.31 107 ARG A C 1
ATOM 803 O O . ARG A 1 107 ? 15.006 5.981 -8.899 1.00 92.31 107 ARG A O 1
ATOM 810 N N . G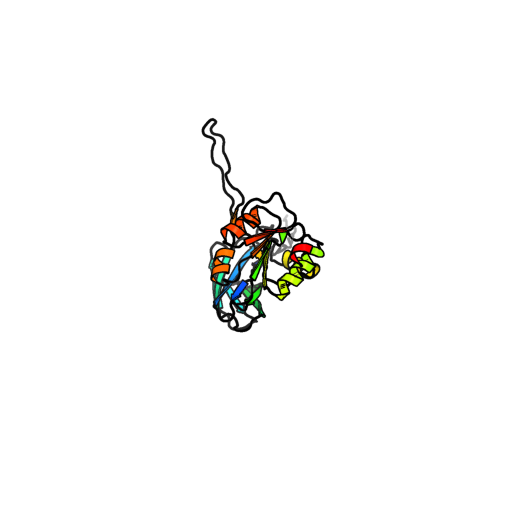LY A 1 108 ? 14.206 3.906 -9.251 1.00 90.25 108 GLY A N 1
ATOM 811 C CA . GLY A 1 108 ? 13.141 3.947 -8.259 1.00 90.25 108 GLY A CA 1
ATOM 812 C C . GLY A 1 108 ? 13.215 2.732 -7.353 1.00 90.25 108 GLY A C 1
ATOM 813 O O . GLY A 1 108 ? 13.665 1.662 -7.769 1.00 90.25 108 GLY A O 1
ATOM 814 N N . TYR A 1 109 ? 12.761 2.910 -6.118 1.00 91.25 109 TYR A N 1
ATOM 815 C CA . TYR A 1 109 ? 12.693 1.843 -5.133 1.00 91.25 109 TYR A CA 1
ATOM 816 C C . TYR A 1 109 ? 11.323 1.848 -4.472 1.00 91.25 109 TYR A C 1
ATOM 818 O O . TYR A 1 109 ? 10.786 2.917 -4.191 1.00 91.25 109 TYR A O 1
ATOM 826 N N . GLY A 1 110 ? 10.802 0.657 -4.208 1.00 89.56 110 GLY A N 1
ATOM 827 C CA . GLY A 1 110 ? 9.584 0.438 -3.433 1.00 89.56 110 GLY A CA 1
ATOM 828 C C . GLY A 1 110 ? 9.740 -0.795 -2.551 1.00 89.56 110 GLY A C 1
ATOM 829 O O . GLY A 1 110 ? 10.759 -1.492 -2.624 1.00 89.56 110 GLY A O 1
ATOM 830 N N . SER A 1 111 ? 8.739 -1.082 -1.726 1.00 93.44 111 SER A N 1
ATOM 831 C CA . SER A 1 111 ? 8.756 -2.265 -0.863 1.00 93.44 111 SER A CA 1
ATOM 832 C C . SER A 1 111 ? 7.779 -3.316 -1.378 1.00 93.44 111 SER A C 1
ATOM 834 O O . SER A 1 111 ? 6.634 -3.010 -1.702 1.00 93.44 111 SER A O 1
ATOM 836 N N . LEU A 1 112 ? 8.209 -4.573 -1.410 1.00 95.38 112 LEU A N 1
ATOM 837 C CA . LEU A 1 112 ? 7.342 -5.729 -1.592 1.00 95.38 112 LEU A CA 1
ATOM 838 C C . LEU A 1 112 ? 7.134 -6.399 -0.234 1.00 95.38 112 LEU A C 1
ATOM 840 O O . LEU A 1 112 ? 8.042 -7.026 0.310 1.00 95.38 112 LEU A O 1
ATOM 844 N N . PHE A 1 113 ? 5.925 -6.278 0.297 1.00 96.88 113 PHE A N 1
ATOM 845 C CA . PHE A 1 113 ? 5.480 -6.976 1.493 1.00 96.88 113 PHE A CA 1
ATOM 846 C C . PHE A 1 113 ? 4.978 -8.362 1.096 1.00 96.88 113 PHE A C 1
ATOM 848 O O . PHE A 1 113 ? 3.942 -8.512 0.449 1.00 96.88 113 PHE A O 1
ATOM 855 N N . VAL A 1 114 ? 5.740 -9.382 1.464 1.00 97.50 114 VAL A N 1
ATOM 856 C CA . VAL A 1 114 ? 5.385 -10.779 1.245 1.00 97.50 114 VAL A CA 1
ATOM 857 C C . VAL A 1 114 ? 4.837 -11.310 2.551 1.00 97.50 114 VAL A C 1
ATOM 859 O O . VAL A 1 114 ? 5.583 -11.364 3.520 1.00 97.50 114 VAL A O 1
ATOM 862 N N . TRP A 1 115 ? 3.560 -11.689 2.580 1.00 97.38 115 TRP A N 1
ATOM 863 C CA . TRP A 1 115 ? 2.874 -12.058 3.820 1.00 97.38 115 TRP A CA 1
ATOM 864 C C . TRP A 1 115 ? 2.367 -13.496 3.861 1.00 97.38 115 TRP A C 1
ATOM 866 O O . TRP A 1 115 ? 1.940 -14.040 2.841 1.00 97.38 115 TRP A O 1
ATOM 876 N N . ASP A 1 116 ? 2.343 -14.111 5.049 1.00 95.38 116 ASP A N 1
ATOM 877 C CA . ASP A 1 116 ? 1.565 -15.340 5.263 1.00 95.38 116 ASP A CA 1
ATOM 878 C C . ASP A 1 116 ? 0.067 -15.047 5.026 1.00 95.38 116 ASP A C 1
ATOM 880 O O . ASP A 1 116 ? -0.520 -14.262 5.777 1.00 95.38 116 ASP A O 1
ATOM 884 N N . PRO A 1 117 ? -0.591 -15.680 4.030 1.00 92.31 117 PRO A N 1
ATOM 885 C CA . PRO A 1 117 ? -2.010 -15.450 3.746 1.00 92.31 117 PRO A CA 1
ATOM 886 C C . PRO A 1 117 ? -2.956 -15.826 4.894 1.00 92.31 117 PRO A C 1
ATOM 888 O O . PRO A 1 117 ? -4.138 -15.499 4.834 1.00 92.31 117 PRO A O 1
ATOM 891 N N . ARG A 1 118 ? -2.481 -16.563 5.904 1.00 94.12 118 ARG A N 1
ATOM 892 C CA . ARG A 1 118 ? -3.286 -16.985 7.061 1.00 94.12 118 ARG A CA 1
ATOM 893 C C . ARG A 1 118 ? -3.264 -15.970 8.197 1.00 94.12 118 ARG A C 1
ATOM 895 O O . ARG A 1 118 ? -4.129 -16.039 9.068 1.00 94.12 118 ARG A O 1
ATOM 902 N N . ARG A 1 119 ? -2.283 -15.063 8.218 1.00 95.56 119 ARG A N 1
ATOM 903 C CA . ARG A 1 119 ? -2.209 -13.998 9.221 1.00 95.56 119 ARG A CA 1
ATOM 904 C C . ARG A 1 119 ? -3.341 -13.004 8.971 1.00 95.56 119 ARG A C 1
ATOM 906 O O . ARG A 1 119 ? -3.703 -12.750 7.819 1.00 95.56 119 ARG A O 1
ATOM 913 N N . ALA A 1 120 ? -3.928 -12.468 10.040 1.00 97.00 120 ALA A N 1
ATOM 914 C CA . ALA A 1 120 ? -4.952 -11.436 9.913 1.00 97.00 120 ALA A CA 1
ATOM 915 C C . ALA A 1 120 ? -4.386 -10.211 9.180 1.00 97.00 120 ALA A C 1
ATOM 917 O O . ALA A 1 120 ? -3.194 -9.918 9.297 1.00 97.00 120 ALA A O 1
ATOM 918 N N . VAL A 1 121 ? -5.223 -9.507 8.419 1.00 97.56 121 VAL A N 1
ATOM 919 C CA . VAL A 1 121 ? -4.840 -8.247 7.775 1.00 97.56 121 VAL A CA 1
ATOM 920 C C . VAL A 1 121 ? -5.871 -7.184 8.128 1.00 97.56 121 VAL A C 1
ATOM 922 O O . VAL A 1 121 ? -7.075 -7.404 8.015 1.00 97.56 121 VAL A O 1
ATOM 925 N N . THR A 1 122 ? -5.389 -6.018 8.539 1.00 97.50 122 THR A N 1
ATOM 926 C CA . THR A 1 122 ? -6.218 -4.875 8.909 1.00 97.50 122 THR A CA 1
ATOM 927 C C . THR A 1 122 ? -5.843 -3.696 8.027 1.00 97.50 122 THR A C 1
ATOM 929 O O . THR A 1 122 ? -4.672 -3.326 7.936 1.00 97.50 122 THR A O 1
ATOM 932 N N . ALA A 1 123 ? -6.833 -3.109 7.361 1.00 97.31 123 ALA A N 1
ATOM 933 C CA . ALA A 1 123 ? -6.646 -1.856 6.647 1.00 97.31 123 ALA A CA 1
ATOM 934 C C . ALA A 1 123 ? -6.768 -0.680 7.624 1.00 97.31 123 ALA A C 1
ATOM 936 O O . ALA A 1 123 ? -7.602 -0.695 8.528 1.00 97.31 123 ALA A O 1
ATOM 937 N N . VAL A 1 124 ? -5.951 0.349 7.447 1.00 96.94 124 VAL A N 1
ATOM 938 C CA . VAL A 1 124 ? -5.951 1.548 8.286 1.00 96.94 124 VAL A CA 1
ATOM 939 C C . VAL A 1 124 ? -5.935 2.762 7.381 1.00 96.94 124 VAL A C 1
ATOM 941 O O . VAL A 1 124 ? -5.034 2.930 6.564 1.00 96.94 124 VAL A O 1
ATOM 944 N N . ASP A 1 125 ? -6.922 3.629 7.548 1.00 94.69 125 ASP A N 1
ATOM 945 C CA . ASP A 1 125 ? -6.897 4.966 6.980 1.00 94.69 125 ASP A CA 1
ATOM 946 C C . ASP A 1 125 ? -5.850 5.807 7.725 1.00 94.69 125 ASP A C 1
ATOM 948 O O . ASP A 1 125 ? -6.063 6.249 8.855 1.00 94.69 125 ASP A O 1
ATOM 952 N N . LEU A 1 126 ? -4.683 5.995 7.110 1.00 93.44 126 LEU A N 1
ATOM 953 C CA . LEU A 1 126 ? -3.562 6.723 7.700 1.00 93.44 126 LEU A CA 1
ATOM 954 C C . LEU A 1 126 ? -3.912 8.198 7.939 1.00 93.44 126 LEU A C 1
ATOM 956 O O . LEU A 1 126 ? -3.338 8.835 8.826 1.00 93.44 126 LEU A O 1
ATOM 960 N N . ASP A 1 127 ? -4.868 8.742 7.187 1.00 90.56 127 ASP A N 1
ATOM 961 C CA . ASP A 1 127 ? -5.326 10.121 7.348 1.00 90.56 127 ASP A CA 1
ATOM 962 C C . ASP A 1 127 ? -6.199 10.292 8.606 1.00 90.56 127 ASP A C 1
ATOM 964 O O . ASP A 1 127 ? -6.352 11.408 9.098 1.00 90.56 127 ASP A O 1
ATOM 968 N N . ALA A 1 128 ? -6.725 9.193 9.165 1.00 92.00 128 ALA A N 1
ATOM 969 C CA . ALA A 1 128 ? -7.456 9.185 10.433 1.00 92.00 128 ALA A CA 1
ATOM 970 C C . ALA A 1 128 ? -6.539 9.142 11.666 1.00 92.00 128 ALA A C 1
ATOM 972 O O . ALA A 1 128 ? -6.964 9.480 12.770 1.00 92.00 128 ALA A O 1
ATOM 973 N N . VAL A 1 129 ? -5.285 8.721 11.499 1.00 92.19 129 VAL A N 1
ATOM 974 C CA . VAL A 1 129 ? -4.277 8.771 12.563 1.00 92.19 129 VAL A CA 1
ATOM 975 C C . VAL A 1 129 ? -3.831 10.233 12.713 1.00 92.19 129 VAL A C 1
ATOM 977 O O . VAL A 1 129 ? -3.638 10.916 11.709 1.00 92.19 129 VAL A O 1
ATOM 980 N N . GLY A 1 130 ? -3.653 10.756 13.927 1.00 86.31 130 GLY A N 1
ATOM 981 C CA . GLY A 1 130 ? -3.123 12.116 14.124 1.00 86.31 130 GLY A CA 1
ATOM 982 C C . GLY A 1 130 ? -1.622 12.231 13.801 1.00 86.31 130 GLY A C 1
ATOM 983 O O . GLY A 1 130 ? -0.908 11.228 13.741 1.00 86.31 130 GLY A O 1
ATOM 984 N N . GLU A 1 131 ? -1.094 13.446 13.596 1.00 79.56 131 GLU A N 1
ATOM 985 C CA . GLU A 1 131 ? 0.357 13.641 13.376 1.00 79.56 131 GLU A CA 1
ATOM 986 C C . GLU A 1 131 ? 1.215 13.369 14.635 1.00 7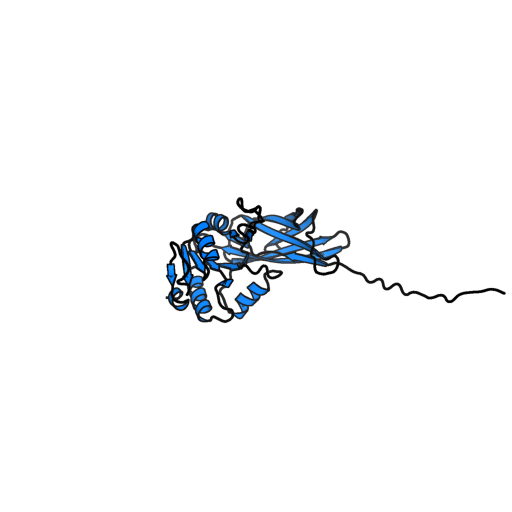9.56 131 GLU A C 1
ATOM 988 O O . GLU A 1 131 ? 2.405 13.076 14.508 1.00 79.56 131 GLU A O 1
ATOM 993 N N . GLU A 1 132 ? 0.610 13.379 15.826 1.00 81.19 132 GLU A N 1
ATOM 994 C CA . GLU A 1 132 ? 1.277 13.172 17.125 1.00 81.19 132 GLU A CA 1
ATOM 995 C C . GLU A 1 132 ? 0.379 12.398 18.113 1.00 81.19 132 GLU A C 1
ATOM 997 O O . GLU A 1 132 ? 0.389 12.636 19.319 1.00 81.19 132 GLU A O 1
ATOM 1002 N N . ASP A 1 133 ? -0.448 11.483 17.604 1.00 87.38 133 ASP A N 1
ATOM 1003 C CA . ASP A 1 133 ? -1.391 10.724 18.430 1.00 87.38 133 ASP A CA 1
ATOM 1004 C C . ASP A 1 133 ? -0.741 9.450 18.989 1.00 87.38 133 ASP A C 1
ATOM 1006 O O . ASP A 1 133 ? -0.771 8.384 18.370 1.00 87.38 133 ASP A O 1
ATOM 1010 N N . SER A 1 134 ? -0.151 9.553 20.184 1.00 90.94 134 SER A N 1
ATOM 1011 C CA . SER A 1 134 ? 0.475 8.405 20.852 1.00 90.94 134 SER A CA 1
ATOM 1012 C C . SER A 1 134 ? -0.518 7.281 21.153 1.00 90.94 134 SER A C 1
ATOM 1014 O O . SER A 1 134 ? -0.132 6.115 21.146 1.00 90.94 134 SER A O 1
ATOM 1016 N N . SER A 1 135 ? -1.797 7.606 21.375 1.00 93.25 135 SER A N 1
ATOM 1017 C CA . SER A 1 135 ? -2.828 6.601 21.634 1.00 93.25 135 SER A CA 1
ATOM 1018 C C . SER A 1 135 ? -3.140 5.781 20.382 1.00 93.25 135 SER A C 1
ATOM 1020 O O . SER A 1 135 ? -3.293 4.562 20.471 1.00 93.25 135 SER A O 1
ATOM 1022 N N . ALA A 1 136 ? -3.140 6.420 19.207 1.00 94.12 136 ALA A N 1
ATOM 1023 C CA . ALA A 1 136 ? -3.237 5.730 17.927 1.00 94.12 136 ALA A CA 1
ATOM 1024 C C . ALA A 1 136 ? -2.016 4.840 17.674 1.00 94.12 136 ALA A C 1
ATOM 1026 O O . ALA A 1 136 ? -2.178 3.684 17.281 1.00 94.12 136 ALA A O 1
ATOM 1027 N N . THR A 1 137 ? -0.804 5.335 17.956 1.00 95.00 137 THR A N 1
ATOM 1028 C CA . THR A 1 137 ? 0.415 4.522 17.844 1.00 95.00 137 THR A CA 1
ATOM 1029 C C . THR A 1 137 ? 0.344 3.282 18.729 1.00 95.00 137 THR A C 1
ATOM 1031 O O . THR A 1 137 ? 0.555 2.176 18.237 1.00 95.00 137 THR A O 1
ATOM 1034 N N . GLU A 1 138 ? 0.009 3.426 20.013 1.00 95.00 138 GLU A N 1
ATOM 1035 C CA . GLU A 1 138 ? -0.103 2.293 20.940 1.00 95.00 138 GLU A CA 1
ATOM 1036 C C . GLU A 1 138 ? -1.149 1.269 20.486 1.00 95.00 138 GLU A C 1
ATOM 1038 O O . GLU A 1 138 ? -0.886 0.064 20.509 1.00 95.00 138 GLU A O 1
ATOM 1043 N N . ALA A 1 139 ? -2.316 1.735 20.034 1.00 96.44 139 ALA A N 1
ATOM 1044 C CA . ALA A 1 139 ? -3.374 0.868 19.532 1.00 96.44 139 ALA A CA 1
ATOM 1045 C C . ALA A 1 139 ? -2.926 0.085 18.294 1.00 96.44 139 ALA A C 1
ATOM 1047 O O . ALA A 1 139 ? -3.085 -1.133 18.238 1.00 96.44 139 ALA A O 1
ATOM 1048 N N . LEU A 1 140 ? -2.307 0.762 17.326 1.00 97.12 140 LEU A N 1
ATOM 1049 C CA . LEU A 1 140 ? -1.832 0.125 16.101 1.00 97.12 140 LEU A CA 1
ATOM 1050 C C . LEU A 1 140 ? -0.671 -0.837 16.369 1.00 97.12 140 LEU A C 1
ATOM 1052 O O . LEU A 1 140 ? -0.624 -1.898 15.755 1.00 97.12 140 LEU A O 1
ATOM 1056 N N . VAL A 1 141 ? 0.220 -0.535 17.319 1.00 96.62 141 VAL A N 1
ATOM 1057 C CA . VAL A 1 141 ? 1.260 -1.476 17.767 1.00 96.62 141 VAL A CA 1
ATOM 1058 C C . VAL A 1 141 ? 0.648 -2.754 18.336 1.00 96.62 141 VAL A C 1
ATOM 1060 O O . VAL A 1 141 ? 1.155 -3.832 18.037 1.00 96.62 141 VAL A O 1
ATOM 1063 N N . ARG A 1 142 ? -0.448 -2.670 19.100 1.00 95.94 142 ARG A N 1
ATOM 1064 C CA . ARG A 1 142 ? -1.160 -3.867 19.581 1.00 95.94 142 ARG A CA 1
ATOM 1065 C C . ARG A 1 142 ? -1.840 -4.622 18.446 1.00 95.94 142 ARG A C 1
ATOM 1067 O O . ARG A 1 142 ? -1.639 -5.823 18.334 1.00 95.94 142 ARG A O 1
ATOM 1074 N N . VAL A 1 143 ? -2.544 -3.928 17.548 1.00 96.56 143 VAL A N 1
ATOM 1075 C CA . VAL A 1 143 ? -3.133 -4.547 16.343 1.00 96.56 143 VAL A CA 1
ATOM 1076 C C . VAL A 1 143 ? -2.067 -5.294 15.533 1.00 96.56 143 VAL A C 1
ATOM 1078 O O . VAL A 1 143 ? -2.309 -6.408 15.071 1.00 96.56 143 VAL A O 1
ATOM 1081 N N . ALA A 1 144 ? -0.867 -4.722 15.406 1.00 96.50 144 ALA A N 1
ATOM 1082 C CA . ALA A 1 144 ? 0.232 -5.313 14.650 1.00 96.50 144 ALA A CA 1
ATOM 1083 C C . ALA A 1 144 ? 0.773 -6.631 15.239 1.00 96.50 144 ALA A C 1
ATOM 1085 O O . ALA A 1 144 ? 1.430 -7.395 14.527 1.00 96.50 144 ALA A O 1
ATOM 1086 N N . GLN A 1 145 ? 0.509 -6.923 16.519 1.00 95.31 145 GLN A N 1
ATOM 1087 C CA . GLN A 1 145 ? 0.939 -8.175 17.154 1.00 95.31 145 GLN A CA 1
ATOM 1088 C C . GLN A 1 145 ? 0.245 -9.382 16.513 1.00 95.31 145 GLN A C 1
ATOM 1090 O O . GLN A 1 145 ? 0.916 -10.369 16.198 1.00 95.31 145 GLN A O 1
ATOM 1095 N N . ASP A 1 146 ? -1.047 -9.246 16.206 1.00 94.44 146 ASP A N 1
ATOM 1096 C CA . ASP A 1 146 ? -1.894 -10.330 15.695 1.00 94.44 146 ASP A CA 1
ATOM 1097 C C . ASP A 1 146 ? -2.303 -10.156 14.223 1.00 94.44 146 ASP A C 1
ATOM 1099 O O . ASP A 1 146 ? -2.737 -11.110 13.573 1.00 94.44 146 ASP A O 1
ATOM 1103 N N . SER A 1 147 ? -2.135 -8.955 13.667 1.00 96.88 147 SER A N 1
ATOM 1104 C CA . SER A 1 147 ? -2.517 -8.614 12.297 1.00 96.88 147 SER A CA 1
ATOM 1105 C C . SER A 1 147 ? -1.380 -7.922 11.557 1.00 96.88 147 SER A C 1
ATOM 1107 O O . SER A 1 147 ? -0.648 -7.116 12.114 1.00 96.88 147 SER A O 1
ATOM 1109 N N . ASN A 1 148 ? -1.255 -8.177 10.261 1.00 97.38 148 ASN A N 1
ATOM 1110 C CA . ASN A 1 148 ? -0.547 -7.270 9.365 1.00 97.38 148 ASN A CA 1
ATOM 1111 C C . ASN A 1 148 ? -1.382 -6.003 9.154 1.00 97.38 148 ASN A C 1
ATOM 1113 O O . ASN A 1 148 ? -2.613 -6.050 9.241 1.00 97.38 148 ASN A O 1
ATOM 1117 N N . ILE A 1 149 ? -0.724 -4.879 8.872 1.00 97.50 149 ILE A N 1
ATOM 1118 C CA . ILE A 1 149 ? -1.391 -3.591 8.670 1.00 97.50 149 ILE A CA 1
ATOM 1119 C C . ILE A 1 149 ? -1.109 -3.078 7.262 1.00 97.50 149 ILE A C 1
ATOM 1121 O O . ILE A 1 149 ? 0.048 -2.959 6.868 1.00 97.50 149 ILE A O 1
ATOM 1125 N N . ILE A 1 150 ? -2.170 -2.750 6.525 1.00 96.19 150 ILE A N 1
ATOM 1126 C CA . ILE A 1 150 ? -2.110 -2.011 5.259 1.00 96.19 150 ILE A CA 1
ATOM 1127 C C . ILE A 1 150 ? -2.563 -0.582 5.534 1.00 96.19 150 ILE A C 1
ATOM 1129 O O . ILE A 1 150 ? -3.675 -0.376 6.015 1.00 96.19 150 ILE A O 1
ATOM 1133 N N . TYR A 1 151 ? -1.736 0.401 5.198 1.00 94.81 151 TYR A N 1
ATOM 1134 C CA . TYR A 1 151 ? -2.091 1.810 5.315 1.00 94.81 151 TYR A CA 1
ATOM 1135 C C . TYR A 1 151 ? -2.672 2.327 4.004 1.00 94.81 151 TYR A C 1
ATOM 1137 O O . TYR A 1 151 ? -2.161 2.020 2.930 1.00 94.81 151 TYR A O 1
ATOM 1145 N N . LEU A 1 152 ? -3.715 3.146 4.091 1.00 92.31 152 LEU A N 1
ATOM 1146 C CA . LEU A 1 152 ? -4.306 3.853 2.962 1.00 92.31 152 LEU A CA 1
ATOM 1147 C C . LEU A 1 152 ? -4.273 5.354 3.228 1.00 92.31 152 LEU A C 1
ATOM 1149 O O . LEU A 1 152 ? -4.606 5.786 4.327 1.00 92.31 152 LEU A O 1
ATOM 1153 N N . THR A 1 153 ? -3.879 6.151 2.242 1.00 88.75 153 THR A N 1
ATOM 1154 C CA . THR A 1 153 ? -3.861 7.617 2.359 1.00 88.75 153 THR A CA 1
ATOM 1155 C C . THR A 1 153 ? -4.381 8.279 1.095 1.00 88.75 153 THR A C 1
ATOM 1157 O O . THR A 1 153 ? -4.245 7.766 -0.017 1.00 88.75 153 THR A O 1
ATOM 1160 N N . SER A 1 154 ? -5.028 9.427 1.270 1.00 83.06 154 SER A N 1
ATOM 1161 C CA . SER A 1 154 ? -5.509 10.276 0.186 1.00 83.06 154 SER A CA 1
ATOM 1162 C C . SER A 1 154 ? -4.479 11.320 -0.239 1.00 83.06 154 SER A C 1
ATOM 1164 O O . SER A 1 154 ? -4.710 12.010 -1.238 1.00 83.06 154 SER A O 1
ATOM 1166 N N . ASP A 1 155 ? -3.370 11.450 0.502 1.00 79.38 155 ASP A N 1
ATOM 1167 C CA . ASP A 1 155 ? -2.239 12.296 0.144 1.00 79.38 155 ASP A CA 1
ATOM 1168 C C . ASP A 1 155 ? -1.458 11.603 -0.984 1.00 79.38 155 ASP A C 1
ATOM 1170 O O . ASP A 1 155 ? -0.751 10.629 -0.725 1.00 79.38 155 ASP A O 1
ATOM 1174 N N . PRO A 1 156 ? -1.523 12.099 -2.239 1.00 64.31 156 PRO A N 1
ATOM 1175 C CA . PRO A 1 156 ? -0.715 11.556 -3.332 1.00 64.31 156 PRO A CA 1
ATOM 1176 C C . PRO A 1 156 ? 0.773 11.895 -3.155 1.00 64.31 156 PRO A C 1
ATOM 1178 O O . PRO A 1 156 ? 1.561 11.626 -4.059 1.00 64.31 156 PRO A O 1
ATOM 1181 N N . GLY A 1 157 ? 1.104 12.585 -2.050 1.00 54.97 157 GLY A N 1
ATOM 1182 C CA . GLY A 1 157 ? 2.353 13.207 -1.661 1.00 54.97 157 GLY A CA 1
ATOM 1183 C C . GLY A 1 157 ? 3.525 12.639 -2.409 1.00 54.97 157 GLY A C 1
ATOM 1184 O O . GLY A 1 157 ? 4.038 11.600 -2.017 1.00 54.97 157 GLY A O 1
ATOM 1185 N N . TRP A 1 158 ? 3.890 13.348 -3.481 1.00 48.94 158 TRP A N 1
ATOM 1186 C CA . TRP A 1 158 ? 5.009 13.093 -4.376 1.00 48.94 158 TRP A CA 1
ATOM 1187 C C . TRP A 1 158 ? 6.008 12.093 -3.753 1.00 48.94 158 TRP A C 1
ATOM 1189 O O . TRP A 1 158 ? 6.916 12.507 -3.031 1.00 48.94 158 TRP A O 1
ATOM 1199 N N . HIS A 1 159 ? 5.818 10.806 -4.094 1.00 54.88 159 HIS A N 1
ATOM 1200 C CA . HIS A 1 159 ? 6.722 9.655 -3.914 1.00 54.88 159 HIS A CA 1
ATOM 1201 C C . HIS A 1 159 ? 6.711 8.874 -2.590 1.00 54.88 159 HIS A C 1
ATOM 1203 O O . HIS A 1 159 ? 7.796 8.516 -2.165 1.00 54.88 159 HIS A O 1
ATOM 1209 N N . ASP A 1 160 ? 5.589 8.588 -1.914 1.00 60.19 160 ASP A N 1
ATOM 1210 C CA . ASP A 1 160 ? 5.500 7.689 -0.723 1.00 60.19 160 ASP A CA 1
ATOM 1211 C C . ASP A 1 160 ? 6.345 8.089 0.517 1.00 60.19 160 ASP A C 1
ATOM 1213 O O . ASP A 1 160 ? 6.041 7.720 1.652 1.00 60.19 160 ASP A O 1
ATOM 1217 N N . MET A 1 161 ? 7.369 8.929 0.357 1.00 70.62 161 MET A N 1
ATOM 1218 C CA . MET A 1 161 ? 8.397 9.255 1.332 1.00 70.62 161 MET A CA 1
ATOM 1219 C C . MET A 1 161 ? 7.821 10.060 2.482 1.00 70.62 161 MET A C 1
ATOM 1221 O O . MET A 1 161 ? 8.288 9.927 3.607 1.00 70.62 161 MET A O 1
ATOM 1225 N N . LYS A 1 162 ? 6.823 10.916 2.233 1.00 81.06 162 LYS A N 1
ATOM 1226 C CA . LYS A 1 162 ? 6.187 11.691 3.304 1.00 81.06 162 LYS A CA 1
ATOM 1227 C C . LYS A 1 162 ? 5.414 10.769 4.245 1.00 81.06 162 LYS A C 1
ATOM 1229 O O . LYS A 1 162 ? 5.612 10.851 5.455 1.00 81.06 162 LYS A O 1
ATOM 1234 N N . ALA A 1 163 ? 4.585 9.886 3.693 1.00 84.62 163 ALA A N 1
ATOM 1235 C CA . ALA A 1 163 ? 3.818 8.920 4.469 1.00 84.62 163 ALA A CA 1
ATOM 1236 C C . ALA A 1 163 ? 4.742 7.898 5.153 1.00 84.62 163 ALA A C 1
ATOM 1238 O O . ALA A 1 163 ? 4.600 7.649 6.347 1.00 84.62 163 ALA A O 1
ATOM 1239 N N . ARG A 1 164 ? 5.778 7.406 4.461 1.00 87.12 164 ARG A N 1
ATOM 1240 C CA . ARG A 1 164 ? 6.792 6.515 5.047 1.00 87.12 164 ARG A CA 1
ATOM 1241 C C . ARG A 1 164 ? 7.550 7.173 6.204 1.00 87.12 164 ARG A C 1
ATOM 1243 O O . ARG A 1 164 ? 7.588 6.615 7.296 1.00 87.12 164 ARG A O 1
ATOM 1250 N N . ARG A 1 165 ? 8.057 8.401 6.021 1.00 87.56 165 ARG A N 1
ATOM 1251 C CA . ARG A 1 165 ? 8.701 9.189 7.095 1.00 87.56 165 ARG A CA 1
ATOM 1252 C C . ARG A 1 165 ? 7.759 9.452 8.262 1.00 87.56 165 ARG A C 1
ATOM 1254 O O . ARG A 1 165 ? 8.219 9.615 9.390 1.00 87.56 165 ARG A O 1
ATOM 1261 N N . ARG A 1 166 ? 6.456 9.563 8.000 1.00 87.38 166 ARG A N 1
ATOM 1262 C CA . ARG A 1 166 ? 5.450 9.713 9.048 1.00 87.38 166 ARG A CA 1
ATOM 1263 C C . ARG A 1 166 ? 5.330 8.433 9.874 1.00 87.38 166 ARG A C 1
ATOM 1265 O O . ARG A 1 166 ? 5.387 8.544 11.095 1.00 87.38 166 ARG A O 1
ATOM 1272 N N . LEU A 1 167 ? 5.241 7.260 9.236 1.00 91.25 167 LEU A N 1
ATOM 1273 C CA . LEU A 1 167 ? 5.247 5.978 9.952 1.00 91.25 167 LEU A CA 1
ATOM 1274 C C . LEU A 1 167 ? 6.503 5.844 10.826 1.00 91.25 167 LEU A C 1
ATOM 1276 O O . LEU A 1 167 ? 6.393 5.555 12.013 1.00 91.25 167 LEU A O 1
ATOM 1280 N N . GLU A 1 168 ? 7.679 6.147 10.267 1.00 91.12 168 GLU A N 1
ATOM 1281 C CA . GLU A 1 168 ? 8.959 6.092 10.987 1.00 91.12 168 GLU A CA 1
ATOM 1282 C C . GLU A 1 168 ? 9.002 7.052 12.184 1.00 91.12 168 GLU A C 1
ATOM 1284 O O . GLU A 1 168 ? 9.336 6.647 13.296 1.00 91.12 168 GLU A O 1
ATOM 1289 N N . ARG A 1 169 ? 8.634 8.324 11.983 1.00 90.69 169 ARG A N 1
ATOM 1290 C CA . ARG A 1 169 ? 8.679 9.350 13.038 1.00 90.69 169 ARG A CA 1
ATOM 1291 C C . ARG A 1 169 ? 7.736 9.035 14.195 1.00 90.69 169 ARG A C 1
ATOM 1293 O O . ARG A 1 169 ? 8.086 9.285 15.343 1.00 90.69 169 ARG A O 1
ATOM 1300 N N . GLN A 1 170 ? 6.547 8.525 13.888 1.00 91.12 170 GLN A N 1
ATOM 1301 C CA . GLN A 1 170 ? 5.538 8.176 14.889 1.00 91.12 170 GLN A CA 1
ATOM 1302 C C . GLN A 1 170 ? 5.747 6.785 15.491 1.00 91.12 170 GLN A C 1
ATOM 1304 O O . GLN A 1 170 ? 4.984 6.400 16.375 1.00 91.12 170 GLN A O 1
ATOM 1309 N N . MET A 1 171 ? 6.753 6.038 15.017 1.00 93.31 171 MET A N 1
ATOM 1310 C CA . MET A 1 171 ? 6.994 4.641 15.386 1.00 93.31 171 MET A CA 1
ATOM 1311 C C . MET A 1 171 ? 5.757 3.759 15.164 1.00 93.31 171 MET A C 1
ATOM 1313 O O . MET A 1 171 ? 5.466 2.856 15.949 1.00 93.31 171 MET A O 1
ATOM 1317 N N . LEU A 1 172 ? 5.012 4.038 14.094 1.00 95.38 172 LEU A N 1
ATOM 1318 C CA . LEU A 1 172 ? 3.902 3.193 13.684 1.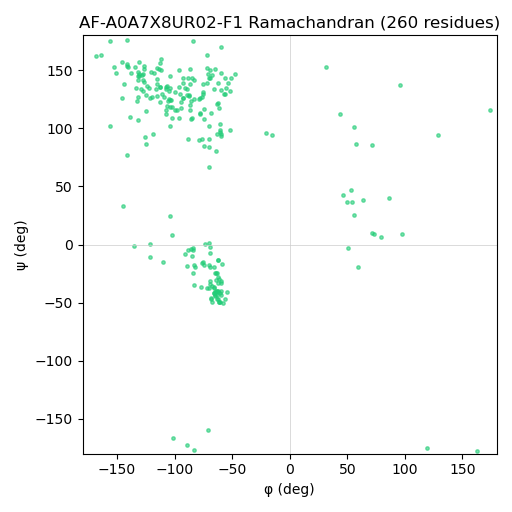00 95.38 172 LEU A CA 1
ATOM 1319 C C . LEU A 1 172 ? 4.432 1.854 13.153 1.00 95.38 172 LEU A C 1
ATOM 1321 O O . LEU A 1 172 ? 5.536 1.807 12.599 1.00 95.38 172 LEU A O 1
ATOM 1325 N N . PRO A 1 173 ? 3.657 0.765 13.293 1.00 95.88 173 PRO A N 1
ATOM 1326 C CA . PRO A 1 173 ? 4.004 -0.516 12.696 1.00 95.88 173 PRO A CA 1
ATOM 1327 C C . PRO A 1 173 ? 4.336 -0.388 11.212 1.00 95.88 173 PRO A C 1
ATOM 1329 O O . PRO A 1 173 ? 3.723 0.386 10.477 1.00 95.88 173 PRO A O 1
ATOM 1332 N N . ASN A 1 174 ? 5.312 -1.166 10.753 1.00 93.75 174 ASN A N 1
ATOM 1333 C CA . ASN A 1 174 ? 5.643 -1.166 9.338 1.00 93.75 174 ASN A CA 1
ATOM 1334 C C . ASN A 1 174 ? 4.535 -1.864 8.532 1.00 93.75 174 ASN A C 1
ATOM 1336 O O . ASN A 1 174 ? 4.029 -2.911 8.930 1.00 93.75 174 ASN A O 1
ATOM 1340 N N . GLY A 1 175 ? 4.204 -1.301 7.377 1.00 94.75 175 GLY A N 1
ATOM 1341 C CA . GLY A 1 175 ? 3.208 -1.836 6.455 1.00 94.75 175 GLY A CA 1
ATOM 1342 C C . GLY A 1 175 ? 3.258 -1.125 5.102 1.00 94.75 175 GLY A C 1
ATOM 1343 O O . GLY A 1 175 ? 3.854 -0.041 5.011 1.00 94.75 175 GLY A O 1
ATOM 1344 N N . PRO A 1 176 ? 2.675 -1.715 4.045 1.00 94.00 176 PRO A N 1
ATOM 1345 C CA . PRO A 1 176 ? 2.531 -1.064 2.749 1.00 94.00 176 PRO A CA 1
ATOM 1346 C C . PRO A 1 176 ? 1.658 0.181 2.887 1.00 94.00 176 PRO A C 1
ATOM 1348 O O . PRO A 1 176 ? 0.651 0.163 3.600 1.00 94.00 176 PRO A O 1
ATOM 1351 N N . ILE A 1 177 ? 2.050 1.252 2.199 1.00 91.00 177 ILE A N 1
ATOM 1352 C CA . ILE A 1 177 ? 1.234 2.457 2.058 1.00 91.00 177 ILE A CA 1
ATOM 1353 C C . ILE A 1 177 ? 0.637 2.451 0.655 1.00 91.00 177 ILE A C 1
ATOM 1355 O O . ILE A 1 177 ? 1.355 2.471 -0.339 1.00 91.00 177 ILE A O 1
ATOM 1359 N N . LEU A 1 178 ? -0.688 2.423 0.585 1.00 88.38 178 LEU A N 1
ATOM 1360 C CA . LEU A 1 178 ? -1.450 2.447 -0.653 1.00 88.38 178 LEU A CA 1
ATOM 1361 C C . LEU A 1 178 ? -2.208 3.769 -0.774 1.00 88.38 178 LEU A C 1
ATOM 1363 O O . LEU A 1 178 ? -2.616 4.375 0.218 1.00 88.38 178 LEU A O 1
ATOM 1367 N N . LEU A 1 179 ? -2.431 4.211 -2.007 1.00 84.19 179 LEU A N 1
ATOM 1368 C CA . LEU A 1 179 ? -3.209 5.415 -2.268 1.00 84.19 179 LEU A CA 1
ATOM 1369 C C . LEU A 1 179 ? -4.693 5.084 -2.410 1.00 84.19 179 LEU A C 1
ATOM 1371 O O . LEU A 1 179 ? -5.076 4.183 -3.161 1.00 84.19 179 LEU A O 1
ATOM 1375 N N . TRP A 1 180 ? -5.539 5.874 -1.752 1.00 84.62 180 TRP A N 1
ATOM 1376 C CA . TRP A 1 180 ? -6.952 5.946 -2.102 1.00 84.62 180 TRP A CA 1
ATOM 1377 C C . TRP A 1 180 ? -7.079 6.495 -3.525 1.00 84.62 180 TRP A C 1
ATOM 1379 O O . TRP A 1 180 ? -6.649 7.618 -3.809 1.00 84.62 180 TRP A O 1
ATOM 1389 N N . GLN A 1 181 ? -7.695 5.742 -4.437 1.00 73.75 181 GLN A N 1
ATOM 1390 C CA . GLN A 1 181 ? -7.967 6.265 -5.772 1.00 73.75 181 GLN A CA 1
ATOM 1391 C C . GLN A 1 181 ? -9.177 7.192 -5.696 1.00 73.75 181 GLN A C 1
ATOM 1393 O O . GLN A 1 181 ? -10.226 6.815 -5.190 1.00 73.75 181 GLN A O 1
ATOM 1398 N N . ARG A 1 182 ? -9.049 8.433 -6.166 1.00 66.50 182 ARG A N 1
ATOM 1399 C CA . ARG A 1 182 ? -10.148 9.409 -6.114 1.00 66.50 182 ARG A CA 1
ATOM 1400 C C . ARG A 1 182 ? -10.859 9.448 -7.460 1.00 66.50 182 ARG A C 1
ATOM 1402 O O . ARG A 1 182 ? -10.279 9.875 -8.453 1.00 66.50 182 ARG A O 1
ATOM 1409 N N . GLU A 1 183 ? -12.125 9.057 -7.480 1.00 62.50 183 GLU A N 1
ATOM 1410 C CA . GLU A 1 183 ? -13.012 9.225 -8.630 1.00 62.50 183 GLU A CA 1
ATOM 1411 C C . GLU A 1 183 ? -13.661 10.611 -8.577 1.00 62.50 183 GLU A C 1
ATOM 1413 O O . GLU A 1 183 ? -14.358 10.910 -7.607 1.00 62.50 183 GLU A O 1
ATOM 1418 N N . LYS A 1 184 ? -13.445 11.459 -9.592 1.00 54.06 184 LYS A N 1
ATOM 1419 C CA . LYS A 1 184 ? -14.064 12.793 -9.672 1.00 54.06 184 LYS A CA 1
ATOM 1420 C C . LYS A 1 184 ? -15.004 12.910 -10.861 1.00 54.06 184 LYS A C 1
ATOM 1422 O O . LYS A 1 184 ? -14.582 12.597 -11.975 1.00 54.06 184 LYS A O 1
ATOM 1427 N N . TRP A 1 185 ? -16.210 13.454 -10.678 1.00 48.50 185 TRP A N 1
ATOM 1428 C CA . TRP A 1 185 ? -17.139 13.641 -11.784 1.00 48.50 185 TRP A CA 1
ATOM 1429 C C . TRP A 1 185 ? -17.924 14.969 -11.814 1.00 48.50 185 TRP A C 1
ATOM 1431 O O . TRP A 1 185 ? -18.866 15.207 -11.075 1.00 48.50 185 TRP A O 1
ATOM 1441 N N . ARG A 1 186 ? -17.527 15.776 -12.810 1.00 43.19 186 ARG A N 1
ATOM 1442 C CA . ARG A 1 186 ? -18.246 16.442 -13.939 1.00 43.19 186 ARG A CA 1
ATOM 1443 C C . ARG A 1 186 ? -19.720 16.927 -13.868 1.00 43.19 186 ARG A C 1
ATOM 1445 O O . ARG A 1 186 ? -20.583 16.422 -13.160 1.00 43.19 186 ARG A O 1
ATOM 1452 N N . LEU A 1 187 ? -19.960 17.957 -14.695 1.00 42.41 187 LEU A N 1
ATOM 1453 C CA . LEU A 1 187 ? -21.119 18.863 -14.796 1.00 42.41 187 LEU A CA 1
ATOM 1454 C C . LEU A 1 187 ? -22.360 18.237 -15.468 1.00 42.41 187 LEU A C 1
ATOM 1456 O O . LEU A 1 187 ? -22.291 17.774 -16.600 1.00 42.41 187 LEU A O 1
ATOM 1460 N N . THR A 1 188 ? -23.512 18.302 -14.805 1.00 47.62 188 THR A N 1
ATOM 1461 C CA . THR A 1 188 ? -24.878 18.080 -15.346 1.00 47.62 188 THR A CA 1
ATOM 1462 C C . THR A 1 188 ? -25.566 19.429 -15.594 1.00 47.62 188 THR A C 1
ATOM 1464 O O . THR A 1 188 ? -24.836 20.406 -15.605 1.00 47.62 188 THR A O 1
ATOM 1467 N N . GLN A 1 189 ? -26.883 19.545 -15.826 1.00 50.41 189 GLN A N 1
ATOM 1468 C CA . GLN A 1 189 ? -27.652 20.810 -15.912 1.00 50.41 189 GLN A CA 1
ATOM 1469 C C . GLN A 1 189 ? -29.058 20.617 -15.295 1.00 50.41 189 GLN A C 1
ATOM 1471 O O . GLN A 1 189 ? -29.653 19.569 -15.490 1.00 50.41 189 GLN A O 1
ATOM 1476 N N . ASP A 1 190 ? -29.569 21.581 -14.525 1.00 56.53 190 ASP A N 1
ATOM 1477 C CA . ASP A 1 190 ? -30.853 21.567 -13.809 1.00 56.53 190 ASP A CA 1
ATOM 1478 C C . ASP A 1 190 ? -32.018 21.881 -14.767 1.00 56.53 190 ASP A C 1
ATOM 1480 O O . ASP A 1 190 ? -32.016 22.922 -15.432 1.00 56.53 190 ASP A O 1
ATOM 1484 N N . ASP A 1 191 ? -33.022 21.001 -14.826 1.00 54.25 191 ASP A N 1
ATOM 1485 C CA . ASP A 1 191 ? -34.086 20.983 -15.844 1.00 54.25 191 ASP A CA 1
ATOM 1486 C C . ASP A 1 191 ? -35.088 22.143 -15.742 1.00 54.25 191 ASP A C 1
ATOM 1488 O O . ASP A 1 191 ? -35.788 22.449 -16.709 1.00 54.25 191 ASP A O 1
ATOM 1492 N N . ARG A 1 192 ? -35.161 22.837 -14.598 1.00 57.09 192 ARG A N 1
ATOM 1493 C CA . ARG A 1 192 ? -36.052 24.004 -14.445 1.00 57.09 192 ARG A CA 1
ATOM 1494 C C . ARG A 1 192 ? -35.452 25.311 -14.961 1.00 57.09 192 ARG A C 1
ATOM 1496 O O . ARG A 1 192 ? -36.202 26.227 -15.286 1.00 57.09 192 ARG A O 1
ATOM 1503 N N . LEU A 1 193 ? -34.123 25.410 -15.014 1.00 55.28 193 LEU A N 1
ATOM 1504 C CA . LEU A 1 193 ? -33.401 26.669 -15.242 1.00 55.28 193 LEU A CA 1
ATOM 1505 C C . LEU A 1 193 ? -32.246 26.557 -16.259 1.00 55.28 193 LEU A C 1
ATOM 1507 O O . LEU A 1 193 ? -31.614 27.568 -16.555 1.00 55.28 193 LEU A O 1
ATOM 1511 N N . ARG A 1 194 ? -31.970 25.368 -16.828 1.00 53.22 194 ARG A N 1
ATOM 1512 C CA . ARG A 1 194 ? -30.773 25.084 -17.648 1.00 53.22 194 ARG A CA 1
ATOM 1513 C C . ARG A 1 194 ? -29.474 25.454 -16.908 1.00 53.22 194 ARG A C 1
ATOM 1515 O O . ARG A 1 194 ? -28.579 26.074 -17.479 1.00 53.22 194 ARG A O 1
ATOM 1522 N N . THR A 1 195 ? -29.327 25.061 -15.642 1.00 47.94 195 THR A N 1
ATOM 1523 C CA . THR A 1 195 ? -28.162 25.441 -14.802 1.00 47.94 195 THR A CA 1
ATOM 1524 C C . THR A 1 195 ? -27.183 24.287 -14.567 1.00 47.94 195 THR A C 1
ATOM 1526 O O . THR A 1 195 ? -27.611 23.307 -13.978 1.00 47.94 195 THR A O 1
ATOM 1529 N N . PRO A 1 196 ? -25.892 24.327 -14.956 1.00 46.53 196 PRO A N 1
ATOM 1530 C CA . PRO A 1 196 ? -25.011 23.170 -14.800 1.00 46.53 196 PRO A CA 1
ATOM 1531 C C . PRO A 1 196 ? -24.887 22.605 -13.363 1.00 46.53 196 PRO A C 1
ATOM 1533 O O . PRO A 1 196 ? -24.600 23.369 -12.452 1.00 46.53 196 PRO A O 1
ATOM 1536 N N . LYS A 1 197 ? -25.061 21.293 -13.126 1.00 51.28 197 LYS A N 1
ATOM 1537 C CA . LYS A 1 197 ? -24.936 20.601 -11.828 1.00 51.28 197 LYS A CA 1
ATOM 1538 C C . LYS A 1 197 ? -23.838 19.528 -11.834 1.00 51.28 197 LYS A C 1
ATOM 1540 O O . LYS A 1 197 ? -24.056 18.394 -12.216 1.00 51.28 197 LYS A O 1
ATOM 1545 N N . LEU A 1 198 ? -22.639 19.863 -11.396 1.00 42.25 198 LEU A N 1
ATOM 1546 C CA . LEU A 1 198 ? -21.539 18.922 -11.140 1.00 42.25 198 LEU A CA 1
ATOM 1547 C C . LEU A 1 198 ? -21.943 17.836 -10.119 1.00 42.25 198 LEU A C 1
ATOM 1549 O O . LEU A 1 198 ? -22.533 18.170 -9.091 1.00 42.25 198 LEU A O 1
ATOM 1553 N N . VAL A 1 199 ? -21.717 16.550 -10.427 1.00 49.66 199 VAL A N 1
ATOM 1554 C CA . VAL A 1 199 ? -22.203 15.406 -9.628 1.00 49.66 199 VAL A CA 1
ATOM 1555 C C . VAL A 1 199 ? -21.098 14.376 -9.366 1.00 49.66 199 VAL A C 1
ATOM 1557 O O . V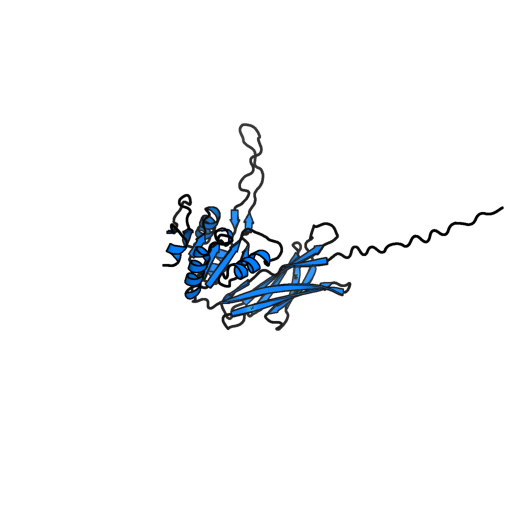AL A 1 199 ? -20.797 13.533 -10.204 1.00 49.66 199 VAL A O 1
ATOM 1560 N N . ILE A 1 200 ? -20.664 14.394 -8.101 1.00 54.22 200 ILE A N 1
ATOM 1561 C CA . ILE A 1 200 ? -19.767 13.490 -7.357 1.00 54.22 200 ILE A CA 1
ATOM 1562 C C . ILE A 1 200 ? -18.294 13.585 -7.762 1.00 54.22 200 ILE A C 1
ATOM 1564 O O . ILE A 1 200 ? -17.770 12.783 -8.524 1.00 54.22 200 ILE A O 1
ATOM 1568 N N . ASP A 1 201 ? -17.606 14.544 -7.141 1.00 51.81 201 ASP A N 1
ATOM 1569 C CA . ASP A 1 201 ? -16.194 14.864 -7.373 1.00 51.81 201 ASP A CA 1
ATOM 1570 C C . ASP A 1 201 ? -15.185 14.082 -6.526 1.00 51.81 201 ASP A C 1
ATOM 1572 O O . ASP A 1 201 ? -13.988 14.252 -6.737 1.00 51.81 201 ASP A O 1
ATOM 1576 N N . THR A 1 202 ? -15.613 13.239 -5.581 1.00 50.84 202 THR A N 1
ATOM 1577 C CA . THR A 1 202 ? -14.669 12.355 -4.881 1.00 50.84 202 THR A CA 1
ATOM 1578 C C . THR A 1 202 ? -15.356 11.129 -4.303 1.00 50.84 202 THR A C 1
ATOM 1580 O O . THR A 1 202 ? -15.972 11.204 -3.248 1.00 50.84 202 THR A O 1
ATOM 1583 N N . ARG A 1 203 ? -15.222 9.989 -4.976 1.00 58.00 203 ARG A N 1
ATOM 1584 C CA . ARG A 1 203 ? -15.412 8.668 -4.372 1.00 58.00 203 ARG A CA 1
ATOM 1585 C C . ARG A 1 203 ? -14.039 8.054 -4.146 1.00 58.00 203 ARG A C 1
ATOM 1587 O O . ARG A 1 203 ? -13.202 8.119 -5.043 1.00 58.00 203 ARG A O 1
ATOM 1594 N N . MET A 1 204 ? -13.795 7.476 -2.974 1.00 63.75 204 MET A N 1
ATOM 1595 C CA . MET A 1 204 ? -12.605 6.648 -2.796 1.00 63.75 204 MET A CA 1
ATOM 1596 C C . MET A 1 204 ? -12.866 5.284 -3.428 1.00 63.75 204 MET A C 1
ATOM 1598 O O . MET A 1 204 ? -13.732 4.528 -2.997 1.00 63.75 204 MET A O 1
ATOM 1602 N N . VAL A 1 205 ? -12.146 5.014 -4.506 1.00 61.62 205 VAL A N 1
ATOM 1603 C CA . VAL A 1 205 ? -12.023 3.711 -5.138 1.00 61.62 205 VAL A CA 1
ATOM 1604 C C . VAL A 1 205 ? -10.844 3.025 -4.473 1.00 61.62 205 VAL A C 1
ATOM 1606 O O . VAL A 1 205 ? -9.764 3.597 -4.302 1.00 61.62 205 VAL A O 1
ATOM 1609 N N . SER A 1 206 ? -11.091 1.807 -4.019 1.00 62.59 206 SER A N 1
ATOM 1610 C CA . SER A 1 206 ? -10.153 1.096 -3.177 1.00 62.59 206 SER A CA 1
ATOM 1611 C C . SER A 1 206 ? -9.572 -0.110 -3.906 1.00 62.59 206 SER A C 1
ATOM 1613 O O . SER A 1 206 ? -10.343 -0.883 -4.474 1.00 62.59 206 SER A O 1
ATOM 1615 N N . PRO A 1 207 ? -8.249 -0.354 -3.831 1.00 74.12 207 PRO A N 1
ATOM 1616 C CA . PRO A 1 207 ? -7.676 -1.629 -4.260 1.00 74.12 207 PRO A CA 1
ATOM 1617 C C . PRO A 1 207 ? -8.073 -2.797 -3.332 1.00 74.12 207 PRO A C 1
ATOM 1619 O O . PRO A 1 207 ? -7.687 -3.939 -3.575 1.00 74.12 207 PRO A O 1
ATOM 1622 N N . LEU A 1 208 ? -8.833 -2.536 -2.259 1.00 85.56 208 LEU A N 1
ATOM 1623 C CA . LEU A 1 208 ? -9.124 -3.505 -1.203 1.00 85.56 208 LEU A CA 1
ATOM 1624 C C . LEU A 1 208 ? -9.930 -4.721 -1.654 1.00 85.56 208 LEU A C 1
ATOM 1626 O O . LEU A 1 208 ? -9.721 -5.791 -1.096 1.00 85.56 208 LEU A O 1
ATOM 1630 N N . GLU A 1 209 ? -10.805 -4.607 -2.657 1.00 85.06 209 GLU A N 1
ATOM 1631 C CA . GLU A 1 209 ? -11.540 -5.773 -3.170 1.00 85.06 209 GLU A CA 1
ATOM 1632 C C . GLU A 1 209 ? -10.578 -6.826 -3.734 1.00 85.06 209 GLU A C 1
ATOM 1634 O O . GLU A 1 209 ? -10.616 -7.986 -3.327 1.00 85.06 209 GLU A O 1
ATOM 1639 N N . GLN A 1 210 ? -9.646 -6.395 -4.589 1.00 84.50 210 GLN A N 1
ATOM 1640 C CA . GLN A 1 210 ? -8.612 -7.258 -5.167 1.00 84.50 210 GLN A CA 1
ATOM 1641 C C . GLN A 1 210 ? -7.639 -7.766 -4.097 1.00 84.50 210 GLN A C 1
ATOM 1643 O O . GLN A 1 210 ? -7.193 -8.912 -4.143 1.00 84.50 210 GLN A O 1
ATOM 1648 N N . LEU A 1 211 ? -7.314 -6.935 -3.102 1.00 89.00 211 LEU A N 1
ATOM 1649 C CA . LEU A 1 211 ? -6.484 -7.366 -1.976 1.00 89.00 211 LEU A CA 1
ATOM 1650 C C . LEU A 1 211 ? -7.181 -8.428 -1.129 1.00 89.00 211 LEU A C 1
ATOM 1652 O O . LEU A 1 211 ? -6.525 -9.365 -0.690 1.00 89.00 211 LEU A O 1
ATOM 1656 N N . ARG A 1 212 ? -8.497 -8.337 -0.935 1.00 91.75 212 ARG A N 1
ATOM 1657 C CA . ARG A 1 212 ? -9.273 -9.327 -0.182 1.00 91.75 212 ARG A CA 1
ATOM 1658 C C . ARG A 1 212 ? -9.366 -10.668 -0.910 1.00 91.75 212 ARG A C 1
ATOM 1660 O O . ARG A 1 212 ? -9.390 -11.710 -0.262 1.00 91.75 212 ARG A O 1
ATOM 1667 N N . GLU A 1 213 ? -9.367 -10.668 -2.242 1.00 89.62 213 GLU A N 1
ATOM 1668 C CA . GLU A 1 213 ? -9.251 -11.909 -3.024 1.00 89.62 213 GLU A CA 1
ATOM 1669 C C . GLU A 1 213 ? -7.912 -12.623 -2.775 1.00 89.62 213 GLU A C 1
ATOM 1671 O O . GLU A 1 213 ? -7.853 -13.853 -2.767 1.00 89.62 213 GLU A O 1
ATOM 1676 N N . GLN A 1 214 ? -6.840 -11.861 -2.532 1.00 89.75 214 GLN A N 1
ATOM 1677 C CA . GLN A 1 214 ? -5.515 -12.401 -2.210 1.00 89.75 214 GLN A CA 1
ATOM 1678 C C . GLN A 1 214 ? -5.360 -12.749 -0.723 1.00 89.75 214 GLN A C 1
ATOM 1680 O O . GLN A 1 214 ? -4.706 -13.737 -0.384 1.00 89.75 214 GLN A O 1
ATOM 1685 N N . PHE A 1 215 ? -5.983 -11.960 0.150 1.00 93.88 215 PHE A N 1
ATOM 1686 C CA . PHE A 1 215 ? -5.965 -12.081 1.601 1.00 93.88 215 PHE A CA 1
ATOM 1687 C C . PHE A 1 215 ? -7.396 -12.166 2.123 1.00 93.88 215 PHE A C 1
ATOM 1689 O O . PHE A 1 215 ? -7.986 -11.170 2.536 1.00 93.88 215 PHE A O 1
ATOM 1696 N N . SER A 1 216 ? -7.959 -13.375 2.170 1.00 93.88 216 SER A N 1
ATOM 1697 C CA . SER A 1 216 ? -9.310 -13.587 2.713 1.00 93.88 216 SER A CA 1
ATOM 1698 C C . SER A 1 216 ? -9.433 -13.221 4.200 1.00 93.88 216 SER A C 1
ATOM 1700 O O . SER A 1 216 ? -10.536 -13.141 4.732 1.00 93.88 216 SER A O 1
ATOM 1702 N N . THR A 1 217 ? -8.301 -13.028 4.880 1.00 95.88 217 THR A N 1
ATOM 1703 C CA . THR A 1 217 ? -8.190 -12.559 6.264 1.00 95.88 217 THR A CA 1
ATOM 1704 C C . THR A 1 217 ? -8.250 -11.032 6.401 1.00 95.88 217 THR A C 1
ATOM 1706 O O . THR A 1 217 ? -8.281 -10.533 7.525 1.00 95.88 217 THR A O 1
ATOM 1709 N N . LEU A 1 218 ? -8.292 -10.285 5.289 1.00 96.56 218 LEU A N 1
ATOM 1710 C CA . LEU A 1 218 ? -8.564 -8.849 5.262 1.00 96.56 218 LEU A CA 1
ATOM 1711 C C . LEU A 1 218 ? -10.061 -8.601 5.459 1.00 96.56 218 LEU A C 1
ATOM 1713 O O . LEU A 1 218 ? -10.840 -8.584 4.506 1.00 96.56 218 LEU A O 1
ATOM 1717 N N . CYS A 1 219 ? -10.467 -8.434 6.714 1.00 94.44 219 CYS A N 1
ATOM 1718 C CA . CYS A 1 219 ? -11.879 -8.325 7.082 1.00 94.44 219 CYS A CA 1
ATOM 1719 C C . CYS A 1 219 ? -12.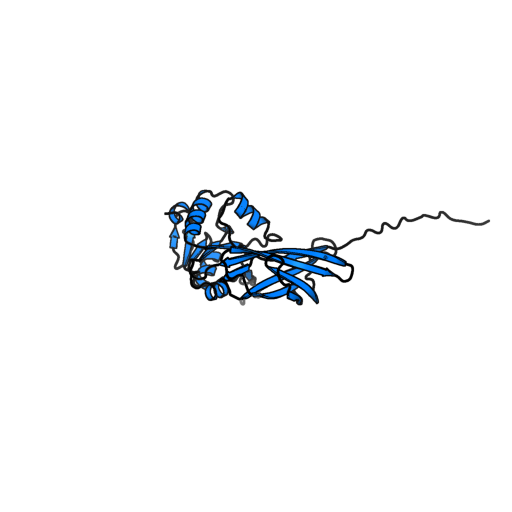245 -7.022 7.799 1.00 94.44 219 CYS A C 1
ATOM 1721 O O . CYS A 1 219 ? -13.430 -6.752 7.969 1.00 94.44 219 CYS A O 1
ATOM 1723 N N . ARG A 1 220 ? -11.267 -6.209 8.215 1.00 95.94 220 ARG A N 1
ATOM 1724 C CA . ARG A 1 220 ? -11.490 -4.988 9.003 1.00 95.94 220 ARG A CA 1
ATOM 1725 C C . ARG A 1 220 ? -10.745 -3.787 8.436 1.00 95.94 220 ARG A C 1
ATOM 1727 O O . ARG A 1 220 ? -9.625 -3.924 7.942 1.00 95.94 220 ARG A O 1
ATOM 1734 N N . GLY A 1 221 ? -11.370 -2.617 8.548 1.00 97.06 221 GLY A N 1
ATOM 1735 C CA . GLY A 1 221 ? -10.784 -1.328 8.182 1.00 97.06 221 GLY A CA 1
ATOM 1736 C C . GLY A 1 221 ? -10.975 -0.294 9.290 1.00 97.06 221 GLY A C 1
ATOM 1737 O O . GLY A 1 221 ? -12.100 -0.095 9.731 1.00 97.06 221 GLY A O 1
ATOM 1738 N N . ILE A 1 222 ? -9.908 0.362 9.745 1.00 97.69 222 ILE A N 1
ATOM 1739 C CA . ILE A 1 222 ? -9.950 1.381 10.806 1.00 97.69 222 ILE A CA 1
ATOM 1740 C C . ILE A 1 222 ? -9.933 2.782 10.186 1.00 97.69 222 ILE A C 1
ATOM 1742 O O . ILE A 1 222 ? -9.087 3.068 9.340 1.00 97.69 222 ILE A O 1
ATOM 1746 N N . THR A 1 223 ? -10.840 3.667 10.604 1.00 96.06 223 THR A N 1
ATOM 1747 C CA . THR A 1 223 ? -10.904 5.064 10.134 1.00 96.06 223 THR A CA 1
ATOM 1748 C C . THR A 1 223 ? -11.595 5.990 11.144 1.00 96.06 223 THR A C 1
ATOM 1750 O O . THR A 1 223 ? -12.118 5.542 12.158 1.00 96.06 223 THR A O 1
ATOM 1753 N N . ALA A 1 224 ? -11.621 7.290 10.852 1.00 94.19 224 ALA A N 1
ATOM 1754 C CA . ALA A 1 224 ? -12.426 8.310 11.522 1.00 94.19 224 ALA A CA 1
ATOM 1755 C C . ALA A 1 224 ? -13.380 9.054 10.553 1.00 94.19 224 ALA A C 1
ATOM 1757 O O . ALA A 1 224 ? -14.118 9.951 10.974 1.00 94.19 224 ALA A O 1
ATOM 1758 N N . SER A 1 225 ? -13.384 8.712 9.255 1.00 92.06 225 SER A N 1
ATOM 1759 C CA . SER A 1 225 ? -14.152 9.420 8.220 1.00 92.06 225 SER A CA 1
ATOM 1760 C C . SER A 1 225 ? -15.281 8.569 7.624 1.00 92.06 225 SER A C 1
ATOM 1762 O O . SER A 1 225 ? -15.186 7.343 7.556 1.00 92.06 225 SER A O 1
ATOM 1764 N N . GLN A 1 226 ? -16.359 9.226 7.173 1.00 92.31 226 GLN A N 1
ATOM 1765 C CA . GLN A 1 226 ? -17.468 8.550 6.482 1.00 92.31 226 GLN A CA 1
ATOM 1766 C C . GLN A 1 226 ? -17.004 7.960 5.147 1.00 92.31 226 GLN A C 1
ATOM 1768 O O . GLN A 1 226 ? -17.309 6.809 4.864 1.00 92.31 226 GLN A O 1
ATOM 1773 N N . ASP A 1 227 ? -16.233 8.714 4.357 1.00 89.88 227 ASP A N 1
ATOM 1774 C CA . ASP A 1 227 ? -15.805 8.281 3.023 1.00 89.88 227 ASP A CA 1
ATOM 1775 C C . ASP A 1 227 ? -14.972 6.989 3.090 1.00 89.88 227 ASP A C 1
ATOM 1777 O O . ASP A 1 227 ? -15.162 6.082 2.278 1.00 89.88 227 ASP A O 1
ATOM 1781 N N . SER A 1 228 ? -14.066 6.879 4.068 1.00 91.38 228 SER A N 1
ATOM 1782 C CA . SER A 1 228 ? -13.253 5.672 4.270 1.00 91.38 228 SER A CA 1
ATOM 1783 C C . SER A 1 228 ? -14.082 4.522 4.820 1.00 91.38 228 SER A C 1
ATOM 1785 O O . SER A 1 228 ? -13.886 3.384 4.399 1.00 91.38 228 SER A O 1
ATOM 1787 N N . ALA A 1 229 ? -15.033 4.799 5.718 1.00 94.38 229 ALA A N 1
ATOM 1788 C CA . ALA A 1 229 ? -15.935 3.777 6.238 1.00 94.38 229 ALA A CA 1
ATOM 1789 C C . ALA A 1 229 ? -16.803 3.185 5.117 1.00 94.38 229 ALA A C 1
ATOM 1791 O O . ALA A 1 229 ? -16.912 1.964 5.006 1.00 94.38 229 ALA A O 1
ATOM 1792 N N . ASP A 1 230 ? -17.335 4.033 4.236 1.00 91.88 230 ASP A N 1
ATOM 1793 C CA . ASP A 1 230 ? -18.108 3.619 3.065 1.00 91.88 230 ASP A CA 1
ATOM 1794 C C . ASP A 1 230 ? -17.242 2.822 2.080 1.00 91.88 230 ASP A C 1
ATOM 1796 O O . ASP A 1 230 ? -17.694 1.813 1.539 1.00 91.88 230 ASP A O 1
ATOM 1800 N N . ALA A 1 231 ? -15.986 3.230 1.863 1.00 91.12 231 ALA A N 1
ATOM 1801 C CA . ALA A 1 231 ? -15.051 2.503 1.006 1.00 91.12 231 ALA A CA 1
ATOM 1802 C C . ALA A 1 231 ? -14.689 1.120 1.577 1.00 91.12 231 ALA A C 1
ATOM 1804 O O . ALA A 1 231 ? -14.656 0.140 0.831 1.00 91.12 231 ALA A O 1
ATOM 1805 N N . PHE A 1 232 ? -14.465 1.016 2.892 1.00 94.06 232 PHE A N 1
ATOM 1806 C CA . PHE A 1 232 ? -14.247 -0.265 3.566 1.00 94.06 232 PHE A CA 1
ATOM 1807 C C . PHE A 1 232 ? -15.475 -1.170 3.472 1.00 94.06 232 PHE A C 1
ATOM 1809 O O . PHE A 1 232 ? -15.342 -2.329 3.079 1.00 94.06 232 PHE A O 1
ATOM 1816 N N . ALA A 1 233 ? -16.665 -0.637 3.755 1.00 93.81 233 ALA A N 1
ATOM 1817 C CA . ALA A 1 233 ? -17.914 -1.385 3.657 1.00 93.81 233 ALA A CA 1
ATOM 1818 C C . ALA A 1 233 ? -18.190 -1.852 2.219 1.00 93.81 233 ALA A C 1
ATOM 1820 O O . ALA A 1 233 ? -18.586 -2.998 2.012 1.00 93.81 233 ALA A O 1
ATOM 1821 N N . ALA A 1 234 ? -17.929 -1.007 1.215 1.00 90.69 234 ALA A N 1
ATOM 1822 C CA . ALA A 1 234 ? -18.069 -1.365 -0.196 1.00 90.69 234 ALA A CA 1
ATOM 1823 C C . ALA A 1 234 ? -17.115 -2.500 -0.600 1.00 90.69 234 ALA A C 1
ATOM 1825 O O . ALA A 1 234 ? -17.535 -3.433 -1.278 1.00 90.69 234 ALA A O 1
ATOM 1826 N N . ALA A 1 235 ? -15.878 -2.481 -0.093 1.00 90.50 235 ALA A N 1
ATOM 1827 C CA . ALA A 1 235 ? -14.927 -3.581 -0.251 1.00 90.50 235 ALA A CA 1
ATOM 1828 C C . ALA A 1 235 ? -15.262 -4.813 0.621 1.00 90.50 235 ALA A C 1
ATOM 1830 O O . ALA A 1 235 ? -14.540 -5.809 0.591 1.00 90.50 235 ALA A O 1
ATOM 1831 N N . GLY A 1 236 ? -16.357 -4.757 1.390 1.00 92.88 236 GLY A N 1
ATOM 1832 C CA . GLY A 1 236 ? -16.870 -5.783 2.295 1.00 92.88 236 GLY A CA 1
ATOM 1833 C C . GLY A 1 236 ? -15.944 -6.105 3.465 1.00 92.88 236 GLY A C 1
ATOM 1834 O O . GLY A 1 236 ? -15.804 -7.271 3.834 1.00 92.88 236 GLY A O 1
ATOM 1835 N N . LEU A 1 237 ? -15.302 -5.074 4.010 1.00 95.25 237 LEU A N 1
ATOM 1836 C CA . LEU A 1 237 ? -14.644 -5.081 5.312 1.00 95.25 237 LEU A CA 1
ATOM 1837 C C . LEU A 1 237 ? -15.617 -4.496 6.343 1.00 95.25 237 LEU A C 1
ATOM 1839 O O . LEU A 1 237 ? -16.410 -3.616 6.017 1.00 95.25 237 LEU A O 1
ATOM 1843 N N . THR A 1 238 ? -15.524 -4.928 7.599 1.00 96.56 238 THR A N 1
ATOM 1844 C CA . THR A 1 238 ? -16.197 -4.273 8.726 1.00 96.56 238 THR A CA 1
ATOM 1845 C C . THR A 1 238 ? -15.455 -2.979 9.076 1.00 96.56 238 THR A C 1
ATOM 1847 O O . THR A 1 238 ? -14.291 -3.054 9.493 1.00 96.56 238 THR A O 1
ATOM 1850 N N . PRO A 1 239 ? -16.081 -1.796 8.936 1.00 96.94 239 PRO A N 1
ATOM 1851 C CA . PRO A 1 239 ? -15.450 -0.545 9.326 1.00 96.94 239 PRO A CA 1
ATOM 1852 C C . PRO A 1 239 ? -15.456 -0.393 10.850 1.00 96.94 239 PRO A C 1
ATOM 1854 O O . PRO A 1 239 ? -16.494 -0.541 11.496 1.00 96.94 239 PRO A O 1
ATOM 1857 N N . VAL A 1 240 ? -14.299 -0.058 11.409 1.00 97.50 240 VAL A N 1
ATOM 1858 C CA . VAL A 1 240 ? -14.099 0.324 12.806 1.00 97.50 240 VAL A CA 1
ATOM 1859 C C . VAL A 1 240 ? -13.837 1.826 12.835 1.00 97.50 240 VAL A C 1
ATOM 1861 O O . VAL A 1 240 ? -12.823 2.305 12.324 1.00 97.50 240 VAL A O 1
ATOM 1864 N N . VAL A 1 241 ? -14.777 2.578 13.396 1.00 97.06 241 VAL A N 1
ATOM 1865 C CA . VAL A 1 241 ? -14.778 4.039 13.402 1.00 97.06 241 VAL A CA 1
ATOM 1866 C C . VAL A 1 241 ? -14.327 4.551 14.761 1.00 97.06 241 VAL A C 1
ATOM 1868 O O . VAL A 1 241 ? -15.003 4.327 15.766 1.00 97.06 241 VAL A O 1
ATOM 1871 N N . ILE A 1 242 ? -13.218 5.284 14.779 1.00 95.38 242 ILE A N 1
ATOM 1872 C CA . ILE A 1 242 ? -12.650 5.890 15.983 1.00 95.38 242 ILE A CA 1
ATOM 1873 C C . ILE A 1 242 ? -13.114 7.344 16.111 1.00 95.38 242 ILE A C 1
ATOM 1875 O O . ILE A 1 242 ? -12.999 8.115 15.160 1.00 95.38 242 ILE A O 1
ATOM 1879 N N . ASP A 1 243 ? -13.634 7.706 17.287 1.00 88.81 243 ASP A N 1
ATOM 1880 C CA . ASP A 1 243 ? -13.942 9.086 17.713 1.00 88.81 243 ASP A CA 1
ATOM 1881 C C . ASP A 1 243 ? -14.767 9.910 16.698 1.00 88.81 243 ASP A C 1
ATOM 1883 O O . ASP A 1 243 ? -14.585 11.110 16.495 1.00 88.81 243 ASP A O 1
ATOM 1887 N N . SER A 1 244 ? -15.703 9.249 16.010 1.00 87.81 244 SER A N 1
ATOM 1888 C CA . SER A 1 244 ? -16.527 9.893 14.982 1.00 87.81 244 SER A CA 1
ATOM 1889 C C . SER A 1 244 ? -17.973 9.386 15.026 1.00 87.81 244 SER A C 1
ATOM 1891 O O . SER A 1 244 ? -18.403 8.596 14.182 1.00 87.81 244 SER A O 1
ATOM 1893 N N . PRO A 1 245 ? -18.784 9.851 16.001 1.00 80.81 245 PRO A N 1
ATOM 1894 C CA . PRO A 1 245 ? -20.168 9.392 16.188 1.00 80.81 245 PRO A CA 1
ATOM 1895 C C . PRO A 1 245 ? -21.117 9.837 15.065 1.00 80.81 245 PRO A C 1
ATOM 1897 O O . PRO A 1 245 ? -22.287 9.467 15.045 1.00 80.81 245 PRO A O 1
ATOM 1900 N N . LYS A 1 246 ? -20.641 10.690 14.150 1.00 88.81 246 LYS A N 1
ATOM 1901 C CA . LYS A 1 246 ? -21.414 11.175 13.002 1.00 88.81 246 LYS A CA 1
ATOM 1902 C C . LYS A 1 246 ? -21.386 10.206 11.824 1.00 88.81 246 LYS A C 1
ATOM 1904 O O . LYS A 1 246 ? -22.229 10.358 10.939 1.00 88.81 246 LYS A O 1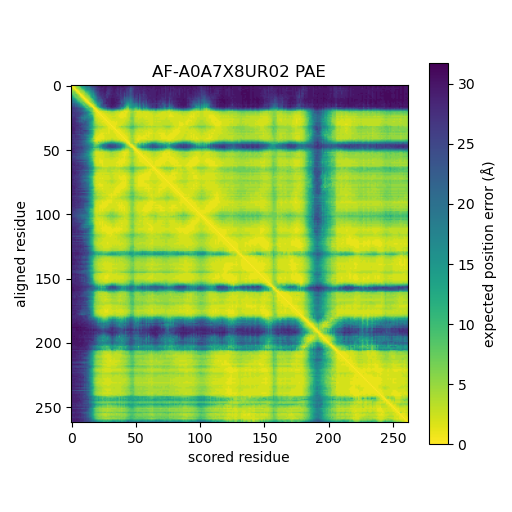
ATOM 1909 N N . VAL A 1 247 ? -20.432 9.272 11.800 1.00 89.56 247 VAL A N 1
ATOM 1910 C CA . VAL A 1 247 ? -20.373 8.236 10.767 1.00 89.56 247 VAL A CA 1
ATOM 1911 C C . VAL A 1 247 ? -21.589 7.331 10.918 1.00 89.56 247 VAL A C 1
ATOM 1913 O O . VAL A 1 247 ? -21.955 6.947 12.024 1.00 89.56 247 VAL A O 1
ATOM 1916 N N . LYS A 1 248 ? -22.254 7.042 9.805 1.00 89.31 248 LYS A N 1
ATOM 1917 C CA . LYS A 1 248 ? -23.464 6.221 9.738 1.00 89.31 248 LYS A CA 1
ATOM 1918 C C . LYS A 1 248 ? -23.164 4.908 9.025 1.00 89.31 248 LYS A C 1
ATOM 1920 O O . LYS A 1 248 ? -22.237 4.845 8.224 1.00 89.31 248 LYS A O 1
ATOM 1925 N N . GLY A 1 249 ? -24.018 3.912 9.245 1.00 88.50 249 GLY A N 1
ATOM 1926 C CA . GLY A 1 249 ? -23.946 2.606 8.588 1.00 88.50 249 GLY A CA 1
ATOM 1927 C C . GLY A 1 249 ? -23.761 1.470 9.589 1.00 88.50 249 GLY A C 1
ATOM 1928 O O . GLY A 1 249 ? -23.800 1.685 10.800 1.00 88.50 249 GLY A O 1
ATOM 1929 N N . GLU A 1 250 ? -23.584 0.257 9.074 1.00 91.19 250 GLU A N 1
ATOM 1930 C CA . GLU A 1 250 ? -23.194 -0.900 9.880 1.00 91.19 250 GLU A CA 1
ATOM 1931 C C . GLU A 1 250 ? -21.686 -0.826 10.145 1.00 91.19 250 GLU A C 1
ATOM 1933 O O . GLU A 1 250 ? -20.869 -1.281 9.347 1.00 91.19 250 GLU A O 1
ATOM 1938 N N . VAL A 1 251 ? -21.326 -0.162 11.244 1.00 94.25 251 VAL A N 1
ATOM 1939 C CA . VAL A 1 251 ? -19.938 0.077 11.653 1.00 94.25 251 VAL A CA 1
ATOM 1940 C C . VAL A 1 251 ? -19.764 -0.212 13.141 1.00 94.25 251 VAL A C 1
ATOM 1942 O O . VAL A 1 251 ? -20.697 -0.075 13.935 1.00 94.25 251 VAL A O 1
ATOM 1945 N N . GLU A 1 252 ? -18.552 -0.587 13.535 1.00 95.62 252 GLU A N 1
ATOM 1946 C CA . GLU A 1 252 ? -18.161 -0.666 14.939 1.00 95.62 252 GLU A CA 1
ATOM 1947 C C . GLU A 1 252 ? -17.660 0.705 15.396 1.00 95.62 252 GLU A C 1
ATOM 1949 O O . GLU A 1 252 ? -16.651 1.196 14.898 1.00 95.62 252 GLU A O 1
ATOM 1954 N N . HIS A 1 253 ? -18.351 1.335 16.345 1.00 95.31 253 HIS A N 1
ATOM 1955 C CA . HIS A 1 253 ? -17.917 2.613 16.906 1.00 95.31 253 HIS A CA 1
ATOM 1956 C C . HIS A 1 253 ? -17.072 2.409 18.159 1.00 95.31 253 HIS A C 1
ATOM 1958 O O . HIS A 1 253 ? -17.534 1.823 19.138 1.00 95.31 253 HIS A O 1
ATOM 1964 N N . LEU A 1 254 ? -15.876 2.991 18.155 1.00 95.19 254 LEU A N 1
ATOM 1965 C CA . LEU A 1 254 ? -15.020 3.113 19.327 1.00 95.19 254 LEU A CA 1
ATOM 1966 C C . LEU A 1 254 ? -14.865 4.591 19.680 1.00 95.19 254 LEU A C 1
ATOM 1968 O O . LEU A 1 254 ? -14.694 5.447 18.812 1.00 95.19 254 LEU A O 1
ATOM 1972 N N . THR A 1 255 ? -14.917 4.909 20.971 1.00 92.31 255 THR A N 1
ATOM 1973 C CA . THR A 1 255 ? -14.822 6.304 21.429 1.00 92.31 255 THR A CA 1
ATOM 1974 C C . THR A 1 255 ? -13.398 6.849 21.385 1.00 92.31 255 THR A C 1
ATOM 1976 O O . THR A 1 255 ? -13.210 8.054 21.484 1.00 92.31 255 THR A O 1
ATOM 1979 N N . SER A 1 256 ? -12.387 5.982 21.277 1.00 93.38 256 SER A N 1
ATOM 1980 C CA . SER A 1 256 ? -10.980 6.381 21.225 1.00 93.38 256 SER A CA 1
ATOM 1981 C C . SER A 1 256 ? -10.080 5.252 20.722 1.00 93.38 256 SER A C 1
ATOM 1983 O O . SER A 1 256 ? -10.442 4.074 20.779 1.00 93.38 256 SER A O 1
ATOM 1985 N N . TRP A 1 257 ? -8.862 5.602 20.307 1.00 94.19 257 TRP A N 1
ATOM 1986 C CA . TRP A 1 257 ? -7.812 4.633 19.982 1.00 94.19 257 TRP A CA 1
ATOM 1987 C C . TRP A 1 257 ? -7.446 3.738 21.173 1.00 94.19 257 TRP A C 1
ATOM 1989 O O . TRP A 1 257 ? -7.194 2.549 21.006 1.00 94.19 257 TRP A O 1
ATOM 1999 N N . ALA A 1 258 ? -7.508 4.263 22.399 1.00 91.50 258 ALA A N 1
ATOM 2000 C CA . ALA A 1 258 ? -7.248 3.481 23.607 1.00 91.50 258 ALA A CA 1
ATOM 2001 C C . ALA A 1 258 ? -8.253 2.332 23.819 1.00 91.50 258 ALA A C 1
ATOM 2003 O O . ALA A 1 258 ? -7.927 1.361 24.498 1.00 91.50 258 ALA A O 1
ATOM 2004 N N . GLN A 1 259 ? -9.465 2.429 23.263 1.00 92.00 259 GLN A N 1
ATOM 2005 C CA . GLN A 1 259 ? -10.441 1.340 23.291 1.00 92.00 259 GLN A CA 1
ATOM 2006 C C . GLN A 1 259 ? -10.101 0.251 22.268 1.00 92.00 259 GLN A C 1
ATOM 2008 O O . GLN A 1 259 ? -10.262 -0.923 22.572 1.00 92.00 259 GLN A O 1
ATOM 2013 N N . LEU A 1 260 ? -9.582 0.626 21.094 1.00 91.69 260 LEU A N 1
ATOM 2014 C CA . LEU A 1 260 ? -9.096 -0.328 20.088 1.00 91.69 260 LEU A CA 1
ATOM 2015 C C . LEU A 1 260 ? -7.918 -1.167 20.612 1.00 91.69 260 LEU A C 1
ATOM 2017 O O . LEU A 1 260 ? -7.702 -2.287 20.168 1.00 91.69 260 LEU A O 1
ATOM 2021 N N . ALA A 1 261 ? -7.148 -0.608 21.544 1.00 82.25 261 ALA A N 1
ATOM 2022 C CA . ALA A 1 261 ? -5.993 -1.254 22.144 1.00 82.25 261 ALA A CA 1
ATOM 2023 C C . ALA A 1 261 ? -6.346 -2.342 23.186 1.00 82.25 261 ALA A C 1
ATOM 2025 O O . ALA A 1 261 ? -5.440 -3.065 23.602 1.00 82.25 261 ALA A O 1
ATOM 2026 N N . GLN A 1 262 ? -7.585 -2.409 23.685 1.00 78.19 262 GLN A N 1
ATOM 2027 C CA . GLN A 1 262 ? -8.002 -3.317 24.771 1.00 78.19 262 GLN A CA 1
ATOM 2028 C C . GLN A 1 262 ? -8.396 -4.696 24.254 1.00 78.19 262 GLN A C 1
ATOM 2030 O O . GLN A 1 262 ? -8.033 -5.670 24.950 1.00 78.19 262 GLN A O 1
#

Foldseek 3Di:
DDDDDPPPPPPPPPPPLPKAKAKAWAEWEFEAQDKTKTKIFIFIGSDDPDTATDFQFKKWKDWQPPDIDIFTAHNRRMTIDIDGHHNDFDKIKIWIWTADPVGHIDIDIYIYGHHHLPQAEEEEALVQDDLADLLLQLLQVLVVVRYAYEYEYQCPPRHCVVVVVSCVVSVHDDHGYYYFDFDAFDWDADPVPRRIDTDGGGQGDDCLLVVCVRRVSHAEYEHQDQRRCVNCVVSNHAYEHECHPPRDDRHHYDPHSNVSND

pLDDT: mean 82.64, std 18.53, range [31.61, 98.06]

Solvent-accessible surface area (backbone atoms only — not comparable to full-atom values): 14479 Å² total; per-residue (Å²): 133,82,92,85,77,89,79,76,79,74,76,77,75,79,72,75,82,71,54,52,70,45,54,40,30,65,44,35,76,37,42,41,57,38,72,33,74,49,52,37,36,37,23,38,27,81,71,81,98,53,66,41,53,36,55,71,43,61,40,36,38,22,57,71,82,46,78,73,50,73,31,55,16,37,88,75,3,41,27,58,50,78,43,79,38,59,70,58,67,47,79,42,42,33,42,36,42,35,63,52,98,89,64,57,72,38,71,23,62,26,44,36,38,24,35,60,51,83,49,35,31,34,38,32,38,52,76,54,49,62,97,80,42,61,49,46,30,55,16,45,48,52,49,48,75,70,20,50,47,38,34,32,31,78,72,79,51,89,68,60,52,63,63,52,52,46,34,62,74,60,64,37,65,82,55,46,61,43,69,47,39,73,44,64,30,68,72,44,62,39,92,92,74,76,42,75,43,67,56,63,66,71,44,62,46,66,70,50,46,66,46,29,74,66,25,76,41,45,44,37,27,40,29,46,48,53,66,56,35,51,38,26,43,71,49,65,20,49,18,36,32,38,65,37,90,80,56,80,76,88,59,50,81,35,82,34,40,64,60,73,48,110

Sequence (262 aa):
MLRFGILSMVLALVVGCGGGYVMTVPDQVVPAGRQAALIAMLQHYEVYKWARPEEGSVLRFSIDDGPMLAAYTDKLGYAGVTMPAPSVDGVYRISVHHMDPDGDEARGYGSLFVWDPRRAVTAVDLDAVGEEDSSATEALVRVAQDSNIIYLTSDPGWHDMKARRRLERQMLPNGPILLWQREKWRLTQDDRLRTPKLVIDTRMVSPLEQLREQFSTLCRGITASQDSADAFAAAGLTPVVIDSPKVKGEVEHLTSWAQLAQ

Secondary structure (DSSP, 8-state):
-------------------EEEEE---EEEETTSEEEEEEEEEEE-SSS-EEE--S-EEEEEETT-S-EEEE--TTSEEEEEEEPPSSSEEEEEEEEEE-TT--EEEEEEEEEEE-TTSEEEEEEGGGS-TT-HHHHHHHHHHHHHEEEEEEES---TTSHHHHHHHHHTTPPP--EEEPEEE---EEEETTTTEEEE--S-EEE-THHHHHHH-TTEEEEEESSHHHHHHHHHTTPEEEEES-TT--SS-EEES-HHHHT-

Nearest 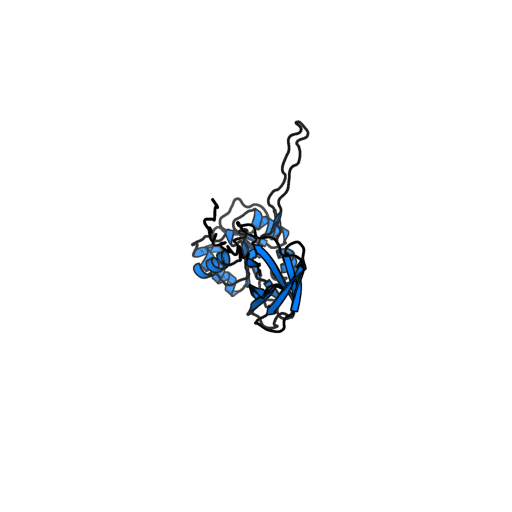PDB structures (foldseek):
  6s5w-assembly2_B  TM=6.066E-01  e=2.538E-05  Lactobacillus acidophilus
  8cml-assembly1_E  TM=7.464E-01  e=3.561E-03  Homo sapiens
  5hcd-assembly1_B  TM=6.141E-01  e=7.874E-03  Homo sapiens
  2z4t-assembly1_A  TM=2.910E-01  e=1.016E-05  Photobacterium sp. JT-ISH-224
  7ad6-assembly1_B  TM=5.908E-01  e=1.450E-02  Homo sapiens

Radius of gyration: 23.88 Å; Cα contacts (8 Å, |Δi|>4): 565; chains: 1; bounding box: 74×72×70 Å

Mean predicted aligned error: 9.2 Å